Protein AF-A0A3P7LDC9-F1 (afdb_monomer_lite)

Sequence (202 aa):
MLGSRLHGQSLAVRRGDTSSQVAAHTYETGHEFNFAAARIIAHAVNKTNRKLIEAWSTDGNSIFHPSSLDTTDLYTSTRYGLGLPEGPLELKSGDGLPLETNADFLGAVSFTKGCYVGQELTTRTHFTGVIRRRLLPIVVASPVDAGQQPALDSHDKQFGIALFRLAETADAIKSGDILWSRLTTAEPLADDVAEVEHLEEG

Secondary structure (DSSP, 8-state):
--HHHHHHHSS---TT-TTSHHHHHHHHH-PPP-TTT-------SSHHHHHHHHHHH--TT-S---TT--HHHHHHHHHHHTT---HHHHS-TTSS-GGGGTTTTTT---SSS---TTHHHHHHHHHHT---EEEEEEE-SSPPPGGG--EE-TTTSSEEEEEEEHHHHHHHHHHT--S-----------------------

InterPro domains:
  IPR017703 YgfZ/CAF17, C-terminal [TIGR03317] (79-160)
  IPR027266 Aminomethyltransferase superfamily [G3DSA:3.30.1360.120] (2-168)
  IPR045179 YgfZ/GcvT [PTHR22602] (58-148)

Structure (mmCIF, N/CA/C/O backbone):
data_AF-A0A3P7LDC9-F1
#
_entry.id   AF-A0A3P7LDC9-F1
#
loop_
_atom_site.group_PDB
_atom_site.id
_atom_site.type_symbol
_atom_site.label_atom_id
_atom_site.label_alt_id
_atom_site.label_comp_id
_atom_site.label_asym_id
_atom_site.label_entity_id
_atom_site.label_seq_id
_atom_site.pdbx_PDB_ins_code
_atom_site.Cartn_x
_atom_site.Cartn_y
_atom_site.Cartn_z
_atom_site.occupancy
_atom_site.B_iso_or_equiv
_atom_site.auth_seq_id
_atom_site.auth_comp_id
_atom_site.auth_asym_id
_atom_site.auth_atom_id
_atom_site.pdbx_PDB_model_num
ATOM 1 N N . MET A 1 1 ? -0.294 -34.565 -30.012 1.00 51.06 1 MET A N 1
ATOM 2 C CA . MET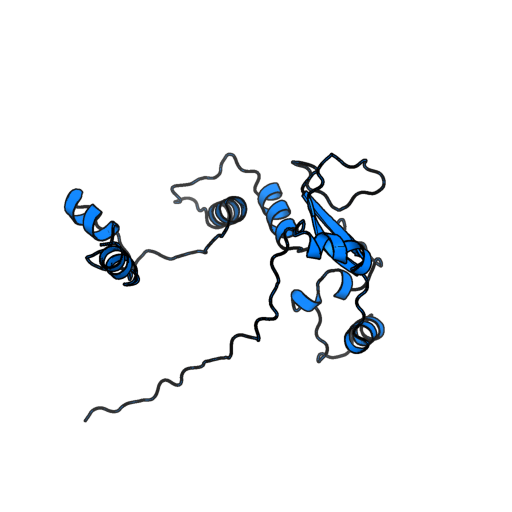 A 1 1 ? 0.746 -33.646 -30.540 1.00 51.06 1 MET A CA 1
ATOM 3 C C . MET A 1 1 ? 0.770 -32.268 -29.847 1.00 51.06 1 MET A C 1
ATOM 5 O O . MET A 1 1 ? 1.259 -31.312 -30.431 1.00 51.06 1 MET A O 1
ATOM 9 N N . LEU A 1 2 ? 0.313 -32.148 -28.589 1.00 38.97 2 LEU A N 1
ATOM 10 C CA . LEU A 1 2 ? 0.464 -30.918 -27.784 1.00 38.97 2 LEU A CA 1
ATOM 11 C C . LEU A 1 2 ? 1.607 -31.025 -26.752 1.00 38.97 2 LEU A C 1
ATOM 13 O O . LEU A 1 2 ? 2.234 -30.026 -26.417 1.00 38.97 2 LEU A O 1
ATOM 17 N N . GLY A 1 3 ? 1.919 -32.247 -26.297 1.00 39.84 3 GLY A N 1
ATOM 18 C CA . GLY A 1 3 ? 2.936 -32.502 -25.269 1.00 39.84 3 GLY A CA 1
ATOM 19 C C . GLY A 1 3 ? 4.377 -32.210 -25.699 1.00 39.84 3 GLY A C 1
ATOM 20 O O . GLY A 1 3 ? 5.160 -31.739 -24.887 1.00 39.84 3 GLY A O 1
ATOM 21 N N . SER A 1 4 ? 4.722 -32.391 -26.980 1.00 51.75 4 SER A N 1
ATOM 22 C CA . SER A 1 4 ? 6.066 -32.077 -27.494 1.00 51.75 4 SER A CA 1
ATOM 23 C C . SER A 1 4 ? 6.331 -30.573 -27.613 1.00 51.75 4 SER A C 1
ATOM 25 O O . SER A 1 4 ? 7.468 -30.137 -27.470 1.00 51.75 4 SER A O 1
ATOM 27 N N . ARG A 1 5 ? 5.285 -29.763 -27.825 1.00 49.62 5 ARG A N 1
ATOM 28 C CA . ARG A 1 5 ? 5.398 -28.297 -27.904 1.00 49.62 5 ARG A CA 1
ATOM 29 C C . ARG A 1 5 ? 5.572 -27.653 -26.530 1.00 49.62 5 ARG A C 1
ATOM 31 O O . ARG A 1 5 ? 6.362 -26.727 -26.397 1.00 49.62 5 ARG A O 1
ATOM 38 N N . LEU A 1 6 ? 4.897 -28.186 -25.510 1.00 49.53 6 LEU A N 1
ATOM 39 C CA . LEU A 1 6 ? 5.078 -27.752 -24.121 1.00 49.53 6 LEU A CA 1
ATOM 40 C C . LEU A 1 6 ? 6.432 -28.197 -23.552 1.00 49.53 6 LEU A C 1
ATOM 42 O O . LEU A 1 6 ? 7.070 -27.429 -22.842 1.00 49.53 6 LEU A O 1
ATOM 46 N N . HIS A 1 7 ? 6.923 -29.384 -23.927 1.00 46.47 7 HIS A N 1
ATOM 47 C CA . HIS A 1 7 ? 8.253 -29.844 -23.513 1.00 46.47 7 HIS A CA 1
ATOM 48 C C . HIS A 1 7 ? 9.387 -28.976 -24.094 1.00 46.47 7 HIS A C 1
ATOM 50 O O . HIS A 1 7 ? 10.399 -28.778 -23.433 1.00 46.47 7 HIS A O 1
ATOM 56 N N . GLY A 1 8 ? 9.189 -28.388 -25.282 1.00 46.19 8 GLY A N 1
ATOM 57 C CA . GLY A 1 8 ? 10.128 -27.431 -25.880 1.00 46.19 8 GLY A CA 1
ATOM 58 C C . GLY A 1 8 ? 10.126 -26.040 -25.229 1.00 46.19 8 GLY A C 1
ATOM 59 O O . GLY A 1 8 ? 11.162 -25.391 -25.203 1.00 46.19 8 GLY A O 1
ATOM 60 N N . GLN A 1 9 ? 8.997 -25.588 -24.666 1.00 47.75 9 GLN A N 1
ATOM 61 C CA . GLN A 1 9 ? 8.921 -24.315 -23.925 1.00 47.75 9 GLN A CA 1
ATOM 62 C C . GLN A 1 9 ? 9.319 -24.438 -22.445 1.00 47.75 9 GLN A C 1
ATOM 64 O O . GLN A 1 9 ? 9.547 -23.425 -21.789 1.00 47.75 9 GLN A O 1
ATOM 69 N N . SER A 1 10 ? 9.388 -25.662 -21.910 1.00 42.53 10 SER A N 1
ATOM 70 C CA . SER A 1 10 ? 9.668 -25.921 -20.492 1.00 42.53 10 SER A CA 1
ATOM 71 C C . SER A 1 10 ? 11.160 -25.973 -20.144 1.00 42.53 10 SER A C 1
ATOM 73 O O . SER A 1 10 ? 11.498 -25.988 -18.959 1.00 42.53 10 SER A O 1
ATOM 75 N N . LEU A 1 11 ? 12.060 -25.992 -21.132 1.00 49.88 11 LEU A N 1
ATOM 76 C CA . LEU A 1 11 ? 13.470 -25.701 -20.889 1.00 49.88 11 LEU A CA 1
ATOM 77 C C . LEU A 1 11 ? 13.571 -24.189 -20.706 1.00 49.88 11 LEU A C 1
ATOM 79 O O . LEU A 1 11 ? 13.480 -23.439 -21.672 1.00 49.88 11 LEU A O 1
ATOM 83 N N . ALA A 1 12 ? 13.668 -23.740 -19.455 1.00 47.31 12 ALA A N 1
ATOM 84 C CA . ALA A 1 12 ? 13.833 -22.330 -19.134 1.00 47.31 12 ALA A CA 1
ATOM 85 C C . ALA A 1 12 ? 14.952 -21.739 -20.005 1.00 47.31 12 ALA A C 1
ATOM 87 O O . ALA A 1 12 ? 16.109 -22.132 -19.862 1.00 47.31 12 ALA A O 1
ATOM 88 N N . VAL A 1 13 ? 14.595 -20.828 -20.915 1.00 58.09 13 VAL A N 1
ATOM 89 C CA . VAL A 1 13 ? 15.542 -20.134 -21.792 1.00 58.09 13 VAL A CA 1
ATOM 90 C C . VAL A 1 13 ? 16.498 -19.354 -20.896 1.00 58.09 13 VAL A C 1
ATOM 92 O O . VAL A 1 13 ? 16.155 -18.302 -20.350 1.00 58.09 13 VAL A O 1
ATOM 95 N N . ARG A 1 14 ? 17.688 -19.913 -20.672 1.00 63.66 14 ARG A N 1
ATOM 96 C CA . ARG A 1 14 ? 18.746 -19.267 -19.893 1.00 63.66 14 ARG A CA 1
ATOM 97 C C . ARG A 1 14 ? 19.339 -18.127 -20.723 1.00 63.66 14 ARG A C 1
ATOM 99 O O . ARG A 1 14 ? 19.262 -18.124 -21.952 1.00 63.66 14 ARG A O 1
ATOM 106 N N . ARG A 1 15 ? 19.941 -17.137 -20.057 1.00 66.12 15 ARG A N 1
ATOM 107 C CA . ARG A 1 15 ? 20.697 -16.088 -20.762 1.00 66.12 15 ARG A CA 1
ATOM 108 C C . ARG A 1 15 ? 21.769 -16.743 -21.636 1.00 66.12 15 ARG A C 1
ATOM 110 O O . ARG A 1 15 ? 22.496 -17.601 -21.146 1.00 66.12 15 ARG A O 1
ATOM 117 N N . GLY A 1 16 ? 21.851 -16.333 -22.902 1.00 68.62 16 GLY A N 1
ATOM 118 C CA . GLY A 1 16 ? 22.804 -16.896 -23.864 1.00 68.62 16 GLY A CA 1
ATOM 119 C C . GLY A 1 16 ? 22.426 -18.266 -24.435 1.00 68.62 16 GLY A C 1
ATOM 120 O O . GLY A 1 16 ? 23.249 -18.874 -25.111 1.00 68.62 16 GLY A O 1
ATOM 121 N N . ASP A 1 17 ? 21.211 -18.766 -24.190 1.00 78.81 17 ASP A N 1
ATOM 122 C CA . ASP A 1 17 ? 20.760 -20.011 -24.809 1.00 78.81 17 ASP A CA 1
ATOM 123 C C . ASP A 1 17 ? 20.606 -19.858 -26.335 1.00 78.81 17 ASP A C 1
ATOM 125 O O . ASP A 1 17 ? 19.996 -18.905 -26.835 1.00 78.81 17 ASP A O 1
ATOM 129 N N . THR A 1 18 ? 21.138 -20.835 -27.069 1.00 71.88 18 THR A N 1
ATOM 130 C CA . THR A 1 18 ? 21.077 -20.945 -28.533 1.00 71.88 18 THR A CA 1
ATOM 131 C C . THR A 1 18 ? 19.651 -21.089 -29.066 1.00 71.88 18 THR A C 1
ATOM 133 O O . THR A 1 18 ? 19.378 -20.670 -30.187 1.00 71.88 18 THR A O 1
ATOM 136 N N . SER A 1 19 ? 18.724 -21.612 -28.254 1.00 70.25 19 SER A N 1
ATOM 137 C CA . SER A 1 19 ? 17.290 -21.673 -28.572 1.00 70.25 19 SER A CA 1
ATOM 138 C C . SER A 1 19 ? 16.508 -20.402 -28.222 1.00 70.25 19 SER A C 1
ATOM 140 O O . SER A 1 19 ? 15.286 -20.363 -28.382 1.00 70.25 19 SER A O 1
ATOM 142 N N . SER A 1 20 ? 17.173 -19.345 -27.746 1.00 77.94 20 SER A N 1
ATOM 143 C CA . SER A 1 20 ? 16.502 -18.088 -27.413 1.00 77.94 20 SER A CA 1
ATOM 144 C C . SER A 1 20 ? 16.095 -17.294 -28.660 1.00 77.94 20 SER A C 1
ATOM 146 O O . SER A 1 20 ? 16.759 -17.319 -29.696 1.00 77.94 20 SER A O 1
ATOM 148 N N . GLN A 1 21 ? 15.028 -16.498 -28.539 1.00 78.62 21 GLN A N 1
ATOM 149 C CA . GLN A 1 21 ? 14.631 -15.553 -29.594 1.00 78.62 21 GLN A CA 1
ATOM 150 C C . GLN A 1 21 ? 15.736 -14.530 -29.905 1.00 78.62 21 GLN A C 1
ATOM 152 O O . GLN A 1 21 ? 15.848 -14.064 -31.034 1.00 78.62 21 GLN A O 1
ATOM 157 N N . VAL A 1 22 ? 16.572 -14.206 -28.914 1.00 78.62 22 VAL A N 1
ATOM 158 C CA . VAL A 1 22 ? 17.720 -13.312 -29.094 1.00 78.62 22 VAL A CA 1
ATOM 159 C C . VAL A 1 22 ? 18.785 -13.967 -29.971 1.00 78.62 22 VAL A C 1
ATOM 161 O O . VAL A 1 22 ? 19.291 -13.315 -30.876 1.00 78.62 22 VAL A O 1
ATOM 164 N N . ALA A 1 23 ? 19.071 -15.258 -29.767 1.00 75.75 23 ALA A N 1
ATOM 165 C CA . ALA A 1 23 ? 20.001 -16.000 -30.615 1.00 75.75 23 ALA A CA 1
ATOM 166 C C . ALA A 1 23 ? 19.519 -16.030 -32.074 1.00 75.75 23 ALA A C 1
ATOM 168 O O . ALA A 1 23 ? 20.290 -15.703 -32.972 1.00 75.75 23 ALA A O 1
ATOM 169 N N . ALA A 1 24 ? 18.232 -16.318 -32.308 1.00 81.06 24 ALA A N 1
ATOM 170 C CA . ALA A 1 24 ? 17.636 -16.271 -33.647 1.00 81.06 24 ALA A CA 1
ATOM 171 C C . ALA A 1 24 ? 17.786 -14.886 -34.307 1.00 81.06 24 ALA A C 1
ATOM 173 O O . ALA A 1 24 ? 18.258 -14.788 -35.437 1.00 81.06 24 ALA A O 1
ATOM 174 N N . HIS A 1 25 ? 17.481 -13.810 -33.575 1.00 81.38 25 HIS A N 1
ATOM 175 C CA . HIS A 1 25 ? 17.654 -12.441 -34.064 1.00 81.38 25 HIS A CA 1
ATOM 176 C C . HIS A 1 25 ? 19.118 -12.116 -34.407 1.00 81.38 25 HIS A C 1
ATOM 178 O O . HIS A 1 25 ? 19.382 -11.460 -35.416 1.00 81.38 25 HIS A O 1
ATOM 184 N N . THR A 1 26 ? 20.081 -12.572 -33.599 1.00 82.06 26 THR A N 1
ATOM 185 C CA . THR A 1 26 ? 21.514 -12.393 -33.879 1.00 82.06 26 THR A CA 1
ATOM 186 C C . THR A 1 26 ? 21.935 -13.091 -35.171 1.00 82.06 26 THR A C 1
ATOM 188 O O . THR A 1 26 ? 22.682 -12.498 -35.947 1.00 82.06 26 THR A O 1
ATOM 191 N N . TYR A 1 27 ? 21.411 -14.287 -35.464 1.00 82.25 27 TYR A N 1
ATOM 192 C CA . TYR A 1 27 ? 21.651 -14.961 -36.747 1.00 82.25 27 TYR A CA 1
ATOM 193 C C . TYR A 1 27 ? 21.040 -14.213 -37.941 1.00 82.25 27 TYR A C 1
ATOM 195 O O . TYR A 1 27 ? 21.665 -14.146 -38.996 1.00 82.25 27 TYR A O 1
ATOM 203 N N . GLU A 1 28 ? 19.837 -13.654 -37.791 1.00 84.56 28 GLU A N 1
ATOM 204 C CA . GLU A 1 28 ? 19.115 -12.984 -38.884 1.00 84.56 28 GLU A CA 1
ATOM 205 C C . GLU A 1 28 ? 19.660 -11.588 -39.211 1.00 84.56 28 GLU A C 1
ATOM 207 O O . GLU A 1 28 ? 19.703 -11.193 -40.375 1.00 84.56 28 GLU A O 1
ATOM 212 N N . THR A 1 29 ? 20.067 -10.830 -38.193 1.00 86.00 29 THR A N 1
ATOM 213 C CA . THR A 1 29 ? 20.441 -9.411 -38.338 1.00 86.00 29 THR A CA 1
ATOM 214 C C . THR A 1 29 ? 21.940 -9.153 -38.217 1.00 86.00 29 THR A C 1
ATOM 216 O O . THR A 1 29 ? 22.397 -8.062 -38.547 1.00 86.00 29 THR A O 1
ATOM 219 N N . GLY A 1 30 ? 22.714 -10.123 -37.718 1.00 86.25 30 GLY A N 1
ATOM 220 C CA . GLY A 1 30 ? 24.121 -9.935 -37.358 1.00 86.25 30 GLY A CA 1
ATOM 221 C C . GLY A 1 30 ? 24.336 -9.058 -36.117 1.00 86.25 30 GLY A C 1
ATOM 222 O O . GLY A 1 30 ? 25.478 -8.779 -35.761 1.00 86.25 30 GLY A O 1
ATOM 223 N N . HIS A 1 31 ? 23.266 -8.609 -35.449 1.00 84.19 31 HIS A N 1
ATOM 224 C CA . HIS A 1 31 ? 23.358 -7.819 -34.225 1.00 84.19 31 HIS A CA 1
ATOM 225 C C . HIS A 1 31 ? 23.522 -8.717 -32.998 1.00 84.19 31 HIS A C 1
ATOM 227 O O . HIS A 1 31 ? 22.658 -9.544 -32.689 1.00 84.19 31 HIS A O 1
ATOM 233 N N . GLU A 1 32 ? 24.607 -8.512 -32.257 1.00 82.12 32 GLU A N 1
ATOM 234 C CA . GLU A 1 32 ? 24.883 -9.239 -31.023 1.00 82.12 32 GLU A CA 1
ATOM 235 C C . GLU A 1 32 ? 24.312 -8.498 -29.807 1.00 82.12 32 GLU A C 1
ATOM 237 O O . GLU A 1 32 ? 24.585 -7.317 -29.578 1.00 82.12 32 GLU A O 1
ATOM 242 N N . PHE A 1 33 ? 23.508 -9.198 -29.005 1.00 79.25 33 PHE A N 1
ATOM 243 C CA . PHE A 1 33 ? 23.010 -8.666 -27.741 1.00 79.25 33 PHE A CA 1
ATOM 244 C C . PHE A 1 33 ? 23.999 -8.967 -26.610 1.00 79.25 33 PHE A C 1
ATOM 246 O O . PHE A 1 33 ? 24.259 -10.126 -26.286 1.00 79.25 33 PHE A O 1
ATOM 253 N N . ASN A 1 34 ? 24.508 -7.925 -25.951 1.00 84.38 34 ASN A N 1
ATOM 254 C CA . ASN A 1 34 ? 25.455 -8.081 -24.849 1.00 84.38 34 ASN A CA 1
ATOM 255 C C . ASN A 1 34 ? 24.744 -8.471 -23.536 1.00 84.38 34 ASN A C 1
ATOM 257 O O . ASN A 1 34 ? 24.417 -7.625 -22.700 1.00 84.38 34 ASN A O 1
ATOM 261 N N . PHE A 1 35 ? 24.535 -9.773 -23.331 1.00 80.75 35 PHE A N 1
ATOM 262 C CA . PHE A 1 35 ? 23.932 -10.311 -22.104 1.00 80.75 35 PHE A CA 1
ATOM 263 C C . PHE A 1 35 ? 24.746 -10.039 -20.834 1.00 80.75 35 PHE A C 1
ATOM 265 O O . PHE A 1 35 ? 24.156 -9.981 -1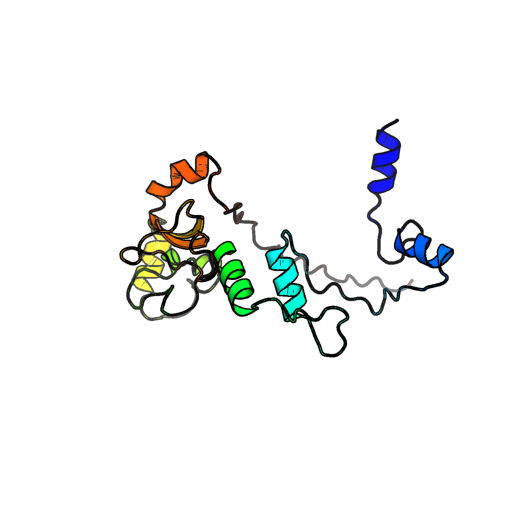9.752 1.00 80.75 35 PHE A O 1
ATOM 272 N N . ALA A 1 36 ? 26.070 -9.890 -20.952 1.00 80.81 36 ALA A N 1
ATOM 273 C CA . ALA A 1 36 ? 26.956 -9.618 -19.822 1.00 80.81 36 ALA A CA 1
ATOM 274 C C . ALA A 1 36 ? 26.798 -8.178 -19.309 1.00 80.81 36 ALA A C 1
ATOM 276 O O . ALA A 1 36 ? 26.851 -7.946 -18.105 1.00 80.81 36 ALA A O 1
ATOM 277 N N . ALA A 1 37 ? 26.533 -7.226 -20.207 1.00 81.62 37 ALA A N 1
ATOM 278 C CA . ALA A 1 37 ? 26.234 -5.838 -19.854 1.00 81.62 37 ALA A CA 1
ATOM 279 C C . ALA A 1 37 ? 24.757 -5.608 -19.476 1.00 81.62 37 ALA A C 1
ATOM 281 O O . ALA A 1 37 ? 24.417 -4.574 -18.901 1.00 81.62 37 ALA A O 1
ATOM 282 N N . ALA A 1 38 ? 23.861 -6.552 -19.785 1.00 81.38 38 ALA A N 1
ATOM 283 C CA . ALA A 1 38 ? 22.435 -6.417 -19.514 1.00 81.38 38 ALA A CA 1
ATOM 284 C C . ALA A 1 38 ? 22.083 -6.754 -18.053 1.00 81.38 38 ALA A C 1
ATOM 286 O O . ALA A 1 38 ? 22.256 -7.884 -17.583 1.00 81.38 38 ALA A O 1
ATOM 287 N N . ARG A 1 39 ? 21.477 -5.802 -17.336 1.00 82.62 39 ARG A N 1
ATOM 288 C CA . ARG A 1 39 ? 20.956 -5.997 -15.973 1.00 82.62 39 ARG A CA 1
ATOM 289 C C . ARG A 1 39 ? 19.429 -5.976 -15.975 1.00 82.62 39 ARG A C 1
ATOM 291 O O . ARG A 1 39 ? 18.823 -5.076 -16.545 1.00 82.62 39 ARG A O 1
ATOM 298 N N . ILE A 1 40 ? 18.806 -6.946 -15.301 1.00 82.25 40 ILE A N 1
ATOM 299 C CA . ILE A 1 40 ? 17.369 -6.871 -15.000 1.00 82.25 40 ILE A CA 1
ATOM 300 C C . ILE A 1 40 ? 17.225 -5.914 -13.817 1.00 82.25 40 ILE A C 1
ATOM 302 O O . ILE A 1 40 ? 17.818 -6.149 -12.767 1.00 82.25 40 ILE A O 1
ATOM 306 N N . ILE A 1 41 ? 16.494 -4.817 -14.011 1.00 79.88 41 ILE A N 1
ATOM 307 C CA . ILE A 1 41 ? 16.341 -3.766 -12.997 1.00 79.88 41 ILE A CA 1
ATOM 308 C C . ILE A 1 41 ? 15.204 -4.106 -12.029 1.00 79.88 41 ILE A C 1
ATOM 310 O O . ILE A 1 41 ? 15.377 -3.965 -10.825 1.00 79.88 41 ILE A O 1
ATOM 314 N N . ALA A 1 42 ? 14.072 -4.591 -12.546 1.00 81.00 42 ALA A N 1
ATOM 315 C CA . ALA A 1 42 ? 12.949 -5.093 -11.759 1.00 81.00 42 ALA A CA 1
ATOM 316 C C . ALA A 1 42 ? 11.973 -5.886 -12.646 1.00 81.00 42 ALA A C 1
ATOM 318 O O . ALA A 1 42 ? 12.037 -5.827 -13.876 1.00 81.00 42 ALA A O 1
ATOM 319 N N . HIS A 1 43 ? 11.052 -6.609 -12.009 1.00 82.81 43 HIS A N 1
ATOM 320 C CA . HIS A 1 43 ? 9.905 -7.242 -12.655 1.00 82.81 43 HIS A CA 1
ATOM 321 C C . HIS A 1 43 ? 8.619 -6.529 -12.223 1.00 82.81 43 HIS A C 1
ATOM 323 O O . HIS A 1 43 ? 8.449 -6.206 -11.049 1.00 82.81 43 HIS A O 1
ATOM 329 N N . ALA A 1 44 ? 7.704 -6.303 -13.164 1.00 77.75 44 ALA A N 1
ATOM 330 C CA . ALA A 1 44 ? 6.431 -5.646 -12.908 1.00 77.75 44 ALA A CA 1
ATOM 331 C C . ALA A 1 44 ? 5.278 -6.514 -13.404 1.00 77.75 44 ALA A C 1
ATOM 333 O O . ALA A 1 44 ? 5.253 -6.921 -14.562 1.00 77.75 44 ALA A O 1
ATOM 334 N N . VAL A 1 45 ? 4.298 -6.751 -12.534 1.00 75.69 45 VAL A N 1
ATOM 335 C CA . VAL A 1 45 ? 3.105 -7.552 -12.850 1.00 75.69 45 VAL A CA 1
ATOM 336 C C . VAL A 1 45 ? 2.025 -6.765 -13.598 1.00 75.69 45 VAL A C 1
ATOM 338 O O . VAL A 1 45 ? 1.130 -7.361 -14.188 1.00 75.69 45 VAL A O 1
ATOM 341 N N . ASN A 1 46 ? 2.089 -5.430 -13.589 1.00 75.56 46 ASN A N 1
ATOM 342 C CA . ASN A 1 46 ? 1.114 -4.565 -14.246 1.00 75.56 46 ASN A CA 1
ATOM 343 C C . ASN A 1 46 ? 1.796 -3.387 -14.969 1.00 75.56 46 ASN A C 1
ATOM 345 O O . ASN A 1 46 ? 2.975 -3.084 -14.761 1.00 75.56 46 ASN A O 1
ATOM 349 N N . LYS A 1 47 ? 1.032 -2.716 -15.839 1.00 77.81 47 LYS A N 1
ATOM 350 C CA . LYS A 1 47 ? 1.514 -1.594 -16.660 1.00 77.81 47 LYS A CA 1
ATOM 351 C C . LYS A 1 47 ? 1.937 -0.384 -15.819 1.00 77.81 47 LYS A C 1
ATOM 353 O O . LYS A 1 47 ? 2.874 0.303 -16.210 1.00 77.81 47 LYS A O 1
ATOM 358 N N . THR A 1 48 ? 1.270 -0.126 -14.698 1.00 75.94 48 THR A N 1
ATOM 359 C CA . THR A 1 48 ? 1.539 1.027 -13.825 1.00 75.94 48 THR A CA 1
ATOM 360 C C . THR A 1 48 ? 2.885 0.889 -13.120 1.00 75.94 48 THR A C 1
ATOM 362 O O . THR A 1 48 ? 3.747 1.745 -13.287 1.00 75.94 48 THR A O 1
ATOM 365 N N . ASN A 1 49 ? 3.133 -0.247 -12.467 1.00 76.94 49 ASN A N 1
ATOM 366 C CA . ASN A 1 49 ? 4.408 -0.571 -11.830 1.00 76.94 49 ASN A CA 1
ATOM 367 C C . ASN A 1 49 ? 5.540 -0.597 -12.861 1.00 76.94 49 ASN A C 1
ATOM 369 O O . ASN A 1 49 ? 6.628 -0.099 -12.589 1.00 76.94 49 ASN A O 1
ATOM 373 N N . ARG A 1 50 ? 5.281 -1.139 -14.062 1.00 82.44 50 ARG A N 1
ATOM 374 C CA . ARG A 1 50 ? 6.255 -1.129 -15.160 1.00 82.44 50 ARG A CA 1
ATOM 375 C C . ARG A 1 50 ? 6.648 0.300 -15.525 1.00 82.44 50 ARG A C 1
ATOM 377 O O . ARG A 1 50 ? 7.834 0.595 -15.573 1.00 82.44 50 ARG A O 1
ATOM 384 N N . LYS A 1 51 ? 5.663 1.175 -15.744 1.00 81.31 51 LYS A N 1
ATOM 385 C CA . LYS A 1 51 ? 5.895 2.591 -16.057 1.00 81.31 51 LYS A CA 1
ATOM 386 C C . LYS A 1 51 ? 6.633 3.319 -14.937 1.00 81.31 51 LYS A C 1
ATOM 388 O O . LYS A 1 51 ? 7.498 4.131 -15.234 1.00 81.31 51 LYS A O 1
ATOM 393 N N . LEU A 1 52 ? 6.317 3.026 -13.673 1.00 81.88 52 LEU A N 1
ATOM 394 C CA . LEU A 1 52 ? 7.023 3.606 -12.531 1.00 81.88 52 LEU A CA 1
ATOM 395 C C . LEU A 1 52 ? 8.491 3.164 -12.500 1.00 81.88 52 LEU A C 1
ATOM 397 O O . LEU A 1 52 ? 9.370 4.002 -12.343 1.00 81.88 52 LEU A O 1
ATOM 401 N N . ILE A 1 53 ? 8.766 1.870 -12.688 1.00 83.25 53 ILE A N 1
ATOM 402 C CA . ILE A 1 53 ? 10.134 1.331 -12.759 1.00 83.25 53 ILE A CA 1
ATOM 403 C C . ILE A 1 53 ? 10.901 1.948 -13.931 1.00 83.25 53 ILE A C 1
ATOM 405 O O . ILE A 1 53 ? 12.050 2.350 -13.764 1.00 83.25 53 ILE A O 1
ATOM 409 N N . GLU A 1 54 ? 10.274 2.033 -15.107 1.00 81.50 54 GLU A N 1
ATOM 410 C CA . GLU A 1 54 ? 10.859 2.672 -16.287 1.00 81.50 54 GLU A CA 1
ATOM 411 C C . GLU A 1 54 ? 11.198 4.135 -15.986 1.00 81.50 54 GLU A C 1
ATOM 413 O O . GLU A 1 54 ? 12.336 4.545 -16.196 1.00 81.50 54 GLU A O 1
ATOM 418 N N . ALA A 1 55 ? 10.263 4.896 -15.413 1.00 82.38 55 ALA A N 1
ATOM 419 C CA . ALA A 1 55 ? 10.483 6.291 -15.044 1.00 82.38 55 ALA A CA 1
ATOM 420 C C . ALA A 1 55 ? 11.574 6.467 -13.984 1.00 82.38 55 ALA A C 1
ATOM 422 O O . ALA A 1 55 ? 12.416 7.349 -14.123 1.00 82.38 55 ALA A O 1
ATOM 423 N N . TRP A 1 56 ? 11.607 5.610 -12.964 1.00 81.75 56 TRP A N 1
ATOM 424 C CA . TRP A 1 56 ? 12.600 5.693 -11.895 1.00 81.75 56 TRP A CA 1
ATOM 425 C C . TRP A 1 56 ? 14.006 5.291 -12.351 1.00 81.75 56 TRP A C 1
ATOM 427 O O . TRP A 1 56 ? 14.993 5.822 -11.849 1.00 81.75 56 TRP A O 1
ATOM 437 N N . SER A 1 57 ? 14.107 4.375 -13.317 1.00 81.44 57 SER A N 1
ATOM 438 C CA . SER A 1 57 ? 15.385 3.924 -13.872 1.00 81.44 57 SER A CA 1
ATOM 439 C C . SER A 1 57 ? 15.851 4.728 -15.091 1.00 81.44 57 SER A C 1
ATOM 441 O O . SER A 1 57 ? 16.928 4.433 -15.611 1.00 81.44 57 SER A O 1
ATOM 443 N N . THR A 1 58 ? 15.055 5.684 -15.576 1.00 82.00 58 THR A N 1
ATOM 444 C CA . THR A 1 58 ? 15.420 6.502 -16.737 1.00 82.00 58 THR A CA 1
ATOM 445 C C . THR A 1 58 ? 16.571 7.437 -16.376 1.00 82.00 58 THR A C 1
ATOM 447 O O . THR A 1 58 ? 16.500 8.194 -15.410 1.00 82.00 58 THR A O 1
ATOM 450 N N . ASP A 1 59 ? 17.610 7.428 -17.201 1.00 80.31 59 ASP A N 1
ATOM 451 C CA . ASP A 1 59 ? 18.744 8.348 -17.158 1.00 80.31 59 ASP A CA 1
ATOM 452 C C . ASP A 1 59 ? 18.896 9.113 -18.488 1.00 80.31 59 ASP A C 1
ATOM 454 O O . ASP A 1 59 ? 18.092 8.976 -19.414 1.00 80.31 59 ASP A O 1
ATOM 458 N N . GLY A 1 60 ? 19.938 9.941 -18.597 1.00 74.69 60 GLY A N 1
ATOM 459 C CA . GLY A 1 60 ? 20.204 10.739 -19.799 1.00 74.69 60 GLY A CA 1
ATOM 460 C C . GLY A 1 60 ? 20.559 9.929 -21.053 1.00 74.69 60 GLY A C 1
ATOM 461 O O . GLY A 1 60 ? 20.609 10.508 -22.133 1.00 74.69 60 GLY A O 1
ATOM 462 N N . ASN A 1 61 ? 20.796 8.619 -20.931 1.00 77.25 61 ASN A N 1
ATOM 463 C CA . ASN A 1 61 ? 21.174 7.733 -22.035 1.00 77.25 61 ASN A CA 1
ATOM 464 C C . ASN A 1 61 ? 20.094 6.675 -22.333 1.00 77.25 61 ASN A C 1
ATOM 466 O O . ASN A 1 61 ? 20.298 5.761 -23.135 1.00 77.25 61 ASN A O 1
ATOM 470 N N . SER A 1 62 ? 18.950 6.779 -21.660 1.00 78.25 62 SER A N 1
ATOM 471 C CA . SER A 1 62 ? 17.839 5.850 -21.780 1.00 78.25 62 SER A CA 1
ATOM 472 C C . SER A 1 62 ? 17.067 6.078 -23.075 1.00 78.25 62 SER A C 1
ATOM 474 O O . SER A 1 62 ? 16.703 7.195 -23.414 1.00 78.25 62 SER A O 1
ATOM 476 N N . ILE A 1 63 ? 16.759 4.993 -23.788 1.00 74.25 63 ILE A N 1
ATOM 477 C CA . ILE A 1 63 ? 15.983 5.038 -25.044 1.00 74.25 63 ILE A CA 1
ATOM 478 C C . ILE A 1 63 ? 14.556 5.552 -24.791 1.00 74.25 63 ILE A C 1
ATOM 480 O O . ILE A 1 63 ? 13.949 6.197 -25.645 1.00 74.25 63 ILE A O 1
ATOM 484 N N . PHE A 1 64 ? 14.018 5.259 -23.607 1.00 65.50 64 PHE A N 1
ATOM 485 C CA . PHE A 1 64 ? 12.718 5.737 -23.169 1.00 65.50 64 PHE A CA 1
ATOM 486 C C . PHE A 1 64 ? 12.897 6.941 -22.255 1.00 65.50 64 PHE A C 1
ATOM 488 O O . PHE A 1 64 ? 13.472 6.823 -21.179 1.00 65.50 64 PHE A O 1
ATOM 495 N N . HIS A 1 65 ? 12.343 8.079 -22.665 1.00 67.00 65 HIS A N 1
ATOM 496 C CA . HIS A 1 65 ? 12.155 9.235 -21.801 1.00 67.00 65 HIS A CA 1
ATOM 497 C C . HIS A 1 65 ? 10.654 9.415 -21.573 1.00 67.00 65 HIS A C 1
ATOM 499 O O . HIS A 1 65 ? 9.933 9.732 -22.524 1.00 67.00 65 HIS A O 1
ATOM 505 N N . PRO A 1 66 ? 10.144 9.210 -20.349 1.00 62.56 66 PRO A N 1
ATOM 506 C CA . PRO A 1 66 ? 8.735 9.400 -20.048 1.00 62.56 66 PRO A CA 1
ATOM 507 C C . PRO A 1 66 ? 8.423 10.897 -19.921 1.00 62.56 66 PRO A C 1
ATOM 509 O O . PRO A 1 66 ? 8.080 11.392 -18.859 1.00 62.56 66 PRO A O 1
ATOM 512 N N . SER A 1 67 ? 8.528 11.642 -21.021 1.00 61.12 67 SER A N 1
ATOM 513 C CA . SER A 1 67 ? 8.242 13.083 -21.083 1.00 61.12 67 SER A CA 1
ATOM 514 C C . SER A 1 67 ? 6.751 13.429 -20.956 1.00 61.12 67 SER A C 1
ATOM 516 O O . SER A 1 67 ? 6.396 14.602 -20.927 1.00 61.12 67 SER A O 1
ATOM 518 N N . SER A 1 68 ? 5.874 12.420 -20.891 1.00 62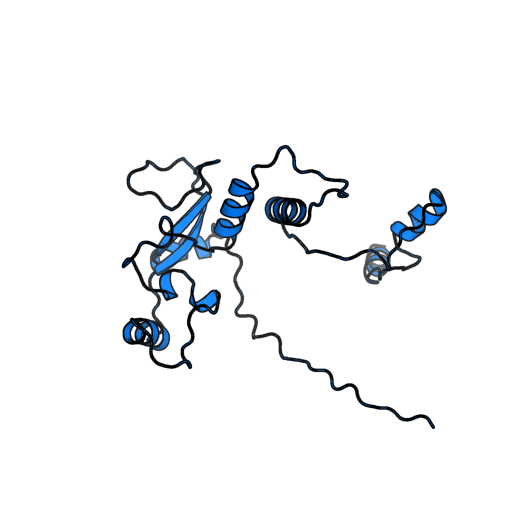.03 68 SER A N 1
ATOM 519 C CA . SER A 1 68 ? 4.409 12.561 -20.864 1.00 62.03 68 SER A CA 1
ATOM 520 C C . SER A 1 68 ? 3.730 11.888 -19.667 1.00 62.03 68 SER A C 1
ATOM 522 O O . SER A 1 68 ? 2.503 11.835 -19.620 1.00 62.03 68 SER A O 1
ATOM 524 N N . LEU A 1 69 ? 4.493 11.341 -18.716 1.00 62.66 69 LEU A N 1
ATOM 525 C CA . LEU A 1 69 ? 3.935 10.706 -17.522 1.00 62.66 69 LEU A CA 1
ATOM 526 C C . LEU A 1 69 ? 4.120 11.632 -16.323 1.00 62.66 69 LEU A C 1
ATOM 528 O O . LEU A 1 69 ? 5.242 12.048 -16.042 1.00 62.66 69 LEU A O 1
ATOM 532 N N . ASP A 1 70 ? 3.037 11.914 -15.599 1.00 70.75 70 ASP A N 1
ATOM 533 C CA . ASP A 1 70 ? 3.160 12.501 -14.269 1.00 70.75 70 ASP A CA 1
ATOM 534 C C . ASP A 1 70 ? 3.687 11.424 -13.309 1.00 70.75 70 ASP A C 1
ATOM 536 O O . ASP A 1 70 ? 2.978 10.505 -12.886 1.00 70.75 70 ASP A O 1
ATOM 540 N N . THR A 1 71 ? 4.983 11.501 -13.011 1.00 70.31 71 THR A N 1
ATOM 541 C CA . THR A 1 71 ? 5.659 10.592 -12.081 1.00 70.31 71 THR A CA 1
ATOM 542 C C . THR A 1 71 ? 5.037 10.649 -10.682 1.00 70.31 71 THR A C 1
ATOM 544 O O . THR A 1 71 ? 5.032 9.635 -9.984 1.00 70.31 71 THR A O 1
ATOM 547 N N . THR A 1 72 ? 4.472 11.792 -10.280 1.00 71.06 72 THR A N 1
ATOM 548 C CA . THR A 1 72 ? 3.831 11.985 -8.968 1.00 71.06 72 THR A CA 1
ATOM 549 C C . THR A 1 72 ? 2.559 11.151 -8.854 1.00 71.06 72 THR A C 1
ATOM 551 O O . THR A 1 72 ? 2.342 10.471 -7.845 1.00 71.06 72 THR A O 1
ATOM 554 N N . ASP A 1 73 ? 1.756 11.124 -9.916 1.00 75.75 73 ASP A N 1
ATOM 555 C CA . ASP A 1 73 ? 0.531 10.326 -9.971 1.00 75.75 73 ASP A CA 1
ATOM 556 C C . ASP A 1 73 ? 0.833 8.828 -10.074 1.00 75.75 73 ASP A C 1
ATOM 558 O O . ASP A 1 73 ? 0.187 8.007 -9.416 1.00 75.75 73 ASP A O 1
ATOM 562 N N . LEU A 1 74 ? 1.864 8.444 -10.837 1.00 78.06 74 LEU A N 1
ATOM 563 C CA . LEU A 1 74 ? 2.317 7.049 -10.906 1.00 78.06 74 LEU A CA 1
ATOM 564 C C . LEU A 1 74 ? 2.833 6.544 -9.559 1.00 78.06 74 LEU A C 1
ATOM 566 O O . LEU A 1 74 ? 2.537 5.412 -9.172 1.00 78.06 74 LEU A O 1
ATOM 570 N N . TYR A 1 75 ? 3.592 7.367 -8.841 1.00 81.38 75 TYR A N 1
ATOM 571 C CA . TYR A 1 75 ? 4.081 7.035 -7.508 1.00 81.38 75 TYR A CA 1
ATOM 572 C C . TYR A 1 75 ? 2.921 6.828 -6.530 1.00 81.38 75 TYR A C 1
ATOM 574 O O . TYR A 1 75 ? 2.826 5.782 -5.886 1.00 81.38 75 TYR A O 1
ATOM 582 N N . THR A 1 76 ? 2.006 7.797 -6.475 1.00 81.62 76 THR A N 1
ATOM 583 C CA . THR A 1 76 ? 0.864 7.790 -5.552 1.00 81.62 76 THR A CA 1
ATOM 584 C C . THR A 1 76 ? -0.068 6.612 -5.826 1.00 81.62 76 THR A C 1
ATOM 586 O O . THR A 1 76 ? -0.350 5.828 -4.920 1.00 81.62 76 THR A O 1
ATOM 589 N N . SER A 1 77 ? -0.463 6.401 -7.084 1.00 77.94 77 SER A N 1
ATOM 590 C CA . SER A 1 77 ? -1.299 5.257 -7.475 1.00 77.94 77 SER A CA 1
ATOM 591 C C . SER A 1 77 ? -0.619 3.913 -7.193 1.00 77.94 77 SER A C 1
ATOM 593 O O . SER A 1 77 ? -1.263 2.978 -6.722 1.00 77.94 77 SER A O 1
ATOM 595 N N . THR A 1 78 ? 0.696 3.797 -7.396 1.00 81.31 78 THR A N 1
ATOM 596 C CA . THR A 1 78 ? 1.415 2.555 -7.073 1.00 81.31 78 THR A CA 1
ATOM 597 C C . THR A 1 78 ? 1.419 2.285 -5.569 1.00 81.31 78 THR A C 1
ATOM 599 O O . THR A 1 78 ? 1.119 1.165 -5.153 1.00 81.31 78 THR A O 1
ATOM 602 N N . ARG A 1 79 ? 1.696 3.294 -4.733 1.00 86.38 79 ARG A N 1
ATOM 603 C CA . ARG A 1 79 ? 1.629 3.153 -3.269 1.00 86.38 79 ARG A CA 1
ATOM 604 C C . ARG A 1 79 ? 0.235 2.777 -2.790 1.00 86.38 79 ARG A C 1
ATOM 606 O O . ARG A 1 79 ? 0.110 1.892 -1.945 1.00 86.38 79 ARG A O 1
ATOM 613 N N . TYR A 1 80 ? -0.800 3.400 -3.351 1.00 85.00 80 TYR A N 1
ATOM 614 C CA . TYR A 1 80 ? -2.185 3.083 -3.015 1.00 85.00 80 TYR A CA 1
ATOM 615 C C . TYR A 1 80 ? -2.512 1.637 -3.334 1.00 85.00 80 TYR A C 1
ATOM 617 O O . TYR A 1 80 ? -3.030 0.947 -2.465 1.00 85.00 80 TYR A O 1
ATOM 625 N N . GLY A 1 81 ? -2.093 1.130 -4.495 1.00 78.44 81 GLY A N 1
ATOM 626 C CA . GLY A 1 81 ? -2.281 -0.278 -4.839 1.00 78.44 81 GLY A CA 1
ATOM 627 C C . GLY A 1 81 ? -1.515 -1.250 -3.959 1.00 78.44 81 GLY A C 1
ATOM 628 O O . GLY A 1 81 ? -1.952 -2.385 -3.818 1.00 78.44 81 GLY A O 1
ATOM 629 N N . LEU A 1 82 ? -0.431 -0.807 -3.325 1.00 80.75 82 LEU A N 1
ATOM 630 C CA . LEU A 1 82 ? 0.318 -1.583 -2.339 1.00 80.75 82 LEU A CA 1
ATOM 631 C C . LEU A 1 82 ? -0.209 -1.416 -0.901 1.00 80.75 82 LEU A C 1
ATOM 633 O O . LEU A 1 82 ? 0.329 -2.037 0.014 1.00 80.75 82 LEU A O 1
ATOM 637 N N . GLY A 1 83 ? -1.233 -0.583 -0.678 1.00 84.12 83 GLY A N 1
ATOM 638 C CA . GLY A 1 83 ? -1.742 -0.270 0.659 1.00 84.12 83 GLY A CA 1
ATOM 639 C C . GLY A 1 83 ? -0.720 0.463 1.535 1.00 84.12 83 GLY A C 1
ATOM 640 O O . GLY A 1 83 ? -0.715 0.261 2.752 1.00 84.12 83 GLY A O 1
ATOM 641 N N . LEU A 1 84 ? 0.156 1.266 0.915 1.00 88.31 84 LEU A N 1
ATOM 642 C CA . LEU A 1 84 ? 1.252 1.999 1.554 1.00 88.31 84 LEU A CA 1
ATOM 643 C C . LEU A 1 84 ? 0.868 3.463 1.807 1.00 88.31 84 LEU A C 1
ATOM 645 O O . LEU A 1 84 ? 0.990 4.285 0.891 1.00 88.31 84 LEU A O 1
ATOM 649 N N . PRO A 1 85 ? 0.438 3.813 3.031 1.00 88.06 85 PRO A N 1
ATOM 650 C CA . PRO A 1 85 ? 0.154 5.195 3.372 1.00 88.06 85 PRO A CA 1
ATOM 651 C C . PRO A 1 85 ? 1.441 6.010 3.577 1.00 88.06 85 PRO A C 1
ATOM 653 O O . PRO A 1 85 ? 2.421 5.525 4.143 1.00 88.06 85 PRO A O 1
ATOM 656 N N . GLU A 1 86 ? 1.417 7.275 3.175 1.00 88.62 86 GLU A N 1
ATOM 657 C CA . GLU A 1 86 ? 2.500 8.241 3.313 1.00 88.62 86 GLU A CA 1
ATOM 658 C C . GLU A 1 86 ? 1.955 9.637 3.642 1.00 88.62 86 GLU A C 1
ATOM 660 O O . GLU A 1 86 ? 1.013 10.140 3.030 1.00 88.62 86 GLU A O 1
ATOM 665 N N . GLY A 1 87 ? 2.603 10.304 4.596 1.00 87.62 87 GLY A N 1
ATOM 666 C CA . GLY A 1 87 ? 2.347 11.710 4.885 1.00 87.62 87 GLY A CA 1
ATOM 667 C C . GLY A 1 87 ? 1.050 11.990 5.662 1.00 87.62 87 GLY A C 1
ATOM 668 O O . GLY A 1 87 ? 0.265 11.092 5.960 1.00 87.62 87 GLY A O 1
ATOM 669 N N . PRO A 1 88 ? 0.818 13.261 6.031 1.00 83.94 88 PRO A N 1
ATOM 670 C CA . PRO A 1 88 ? -0.226 13.658 6.982 1.00 83.94 88 PRO A CA 1
ATOM 671 C C . PRO A 1 88 ? -1.659 13.585 6.433 1.00 83.94 88 PRO A C 1
ATOM 673 O O . PRO A 1 88 ? -2.610 13.606 7.211 1.00 83.94 88 PRO A O 1
ATOM 676 N N . LEU A 1 89 ? -1.826 13.521 5.108 1.00 82.56 89 LEU A N 1
ATOM 677 C CA . LEU A 1 89 ? -3.140 13.338 4.480 1.00 82.56 89 LEU A CA 1
ATOM 678 C C . LEU A 1 89 ? -3.683 11.924 4.726 1.00 82.56 89 LEU A C 1
ATOM 680 O O . LEU A 1 89 ? -4.885 11.743 4.914 1.00 82.56 89 LEU A O 1
ATOM 684 N N . GLU A 1 90 ? -2.780 10.946 4.757 1.00 84.69 90 GLU A N 1
ATOM 685 C CA . GLU A 1 90 ? -3.073 9.514 4.839 1.00 84.69 90 GLU A CA 1
ATOM 686 C C . GLU A 1 90 ? -2.885 9.002 6.279 1.00 84.69 90 GLU A C 1
ATOM 688 O O . GLU A 1 90 ? -3.667 8.189 6.771 1.00 84.69 90 GLU A O 1
ATOM 693 N N . LEU A 1 91 ? -1.878 9.535 6.981 1.00 86.12 91 LEU A N 1
ATOM 694 C CA . LEU A 1 91 ? -1.516 9.235 8.366 1.00 86.12 91 LEU A CA 1
ATOM 695 C C . LEU A 1 91 ? -1.828 10.437 9.264 1.00 86.12 91 LEU A C 1
ATOM 697 O O . LEU A 1 91 ? -0.950 11.230 9.614 1.00 86.12 91 LEU A O 1
ATOM 701 N N . LYS A 1 92 ? -3.098 10.590 9.640 1.00 82.44 92 LYS A N 1
ATOM 702 C CA . LYS A 1 92 ? -3.526 11.691 10.509 1.00 82.44 92 LYS A CA 1
ATOM 703 C C . LYS A 1 92 ? -2.943 11.528 11.916 1.00 82.44 92 LYS A C 1
ATOM 705 O O . LYS A 1 92 ? -3.091 10.492 12.560 1.00 82.44 92 LYS A O 1
ATOM 710 N N . SER A 1 93 ? -2.300 12.579 12.419 1.00 81.50 93 SER A N 1
ATOM 711 C CA . SER A 1 93 ? -1.718 12.584 13.763 1.00 81.50 93 SER A CA 1
ATOM 712 C C . SER A 1 93 ? -2.772 12.318 14.836 1.00 81.50 93 SER A C 1
ATOM 714 O O . SER A 1 93 ? -3.771 13.028 14.926 1.00 81.50 93 SER A O 1
ATOM 716 N N . GLY A 1 94 ? -2.517 11.317 15.680 1.00 80.81 94 GLY A N 1
ATOM 717 C CA . GLY A 1 94 ? -3.428 10.918 16.755 1.00 80.81 94 GLY A CA 1
ATOM 718 C C . GLY A 1 94 ? -4.640 10.101 16.296 1.00 80.81 94 GLY A C 1
ATOM 719 O O . GLY A 1 94 ? -5.455 9.734 17.140 1.00 80.81 94 GLY A O 1
ATOM 720 N N . ASP A 1 95 ? -4.755 9.791 15.002 1.00 79.19 95 ASP A N 1
ATOM 721 C CA . ASP A 1 95 ? -5.836 8.973 14.457 1.00 79.19 95 ASP A CA 1
ATOM 722 C C . ASP A 1 95 ? -5.338 7.549 14.172 1.00 79.19 95 ASP A C 1
ATOM 724 O O . ASP A 1 95 ? -4.667 7.274 13.179 1.00 79.19 95 ASP A O 1
ATOM 728 N N . GLY A 1 96 ? -5.670 6.633 15.081 1.00 81.69 96 GLY A N 1
ATOM 729 C CA . GLY A 1 96 ? -5.425 5.203 14.916 1.00 81.69 96 GLY A CA 1
ATOM 730 C C . GLY A 1 96 ? -4.066 4.697 15.402 1.00 81.69 96 GLY A C 1
ATOM 731 O O . GLY A 1 96 ? -3.194 5.439 15.858 1.00 81.69 96 GLY A O 1
ATOM 732 N N . LEU A 1 97 ? -3.921 3.372 15.372 1.00 89.38 97 LEU A N 1
ATOM 733 C CA . LEU A 1 97 ? -2.699 2.676 15.786 1.00 89.38 97 LEU A CA 1
ATOM 734 C C . LEU A 1 97 ? -1.795 2.380 14.589 1.00 89.38 97 LEU A C 1
ATOM 736 O O . LEU A 1 97 ? -2.310 2.145 13.499 1.00 89.38 97 LEU A O 1
ATOM 740 N N . PRO A 1 98 ? -0.472 2.229 14.792 1.00 91.31 98 PRO A N 1
ATOM 741 C CA . PRO A 1 98 ? 0.431 1.771 13.731 1.00 91.31 98 PRO A CA 1
ATOM 742 C C . PRO A 1 98 ? -0.039 0.470 13.052 1.00 91.31 98 PRO A C 1
ATOM 744 O O . PRO A 1 98 ? 0.100 0.290 11.848 1.00 91.31 98 PRO A O 1
ATOM 747 N N . LEU A 1 99 ? -0.660 -0.436 13.814 1.00 91.12 99 LEU A N 1
ATOM 748 C CA . LEU A 1 99 ? -1.204 -1.694 13.286 1.00 91.12 99 LEU A CA 1
ATOM 749 C C . LEU A 1 99 ? -2.429 -1.494 12.378 1.00 91.12 99 LEU A C 1
ATOM 751 O O . LEU A 1 99 ? -2.713 -2.336 11.532 1.00 91.12 99 LEU A O 1
ATOM 755 N N . GLU A 1 100 ? -3.161 -0.389 12.541 1.00 90.12 100 GLU A N 1
ATOM 756 C CA . GLU A 1 100 ? -4.288 -0.033 11.673 1.00 90.12 100 GLU A CA 1
ATOM 757 C C . GLU A 1 100 ? -3.806 0.547 10.329 1.00 90.12 100 GLU A C 1
ATOM 759 O O . GLU A 1 100 ? -4.544 0.509 9.349 1.00 90.12 100 GLU A O 1
ATOM 764 N N . THR A 1 101 ? -2.561 1.023 10.244 1.00 89.88 101 THR A N 1
ATOM 765 C CA . THR A 1 101 ? -1.951 1.591 9.027 1.00 89.88 101 THR A CA 1
ATOM 766 C C . THR A 1 101 ? -0.945 0.647 8.360 1.00 89.88 101 THR A C 1
ATOM 768 O O . THR A 1 101 ? -0.119 1.081 7.564 1.00 89.88 101 THR A O 1
ATOM 771 N N . ASN A 1 102 ? -1.028 -0.655 8.659 1.00 90.44 102 ASN A N 1
ATOM 772 C CA . ASN A 1 102 ? -0.170 -1.719 8.118 1.00 90.44 102 ASN A CA 1
ATOM 773 C C . ASN A 1 102 ? 1.307 -1.651 8.536 1.00 90.44 102 ASN A C 1
ATOM 775 O O . ASN A 1 102 ? 2.141 -2.329 7.941 1.00 90.44 102 ASN A O 1
ATOM 779 N N . ALA A 1 103 ? 1.656 -0.899 9.584 1.00 89.75 103 ALA A N 1
ATOM 780 C CA . ALA A 1 103 ? 3.046 -0.755 10.022 1.00 89.75 103 ALA A CA 1
ATOM 781 C C . ALA A 1 103 ? 3.703 -2.088 10.439 1.00 89.75 103 ALA A C 1
ATOM 783 O O . ALA A 1 103 ? 4.922 -2.220 10.380 1.00 89.75 103 ALA A O 1
ATOM 784 N N . ASP A 1 104 ? 2.915 -3.083 10.845 1.00 90.19 104 ASP A N 1
ATOM 785 C CA . ASP A 1 104 ? 3.386 -4.441 11.116 1.00 90.19 104 ASP A CA 1
ATOM 786 C C . ASP A 1 104 ? 3.800 -5.192 9.846 1.00 90.19 104 ASP A C 1
ATOM 788 O O . ASP A 1 104 ? 4.845 -5.837 9.835 1.00 90.19 104 ASP A O 1
ATOM 792 N N . PHE A 1 105 ? 3.045 -5.048 8.755 1.00 87.62 105 PHE A N 1
ATOM 793 C CA . PHE A 1 105 ? 3.400 -5.632 7.456 1.00 87.62 105 PHE A CA 1
ATOM 794 C C . PHE A 1 105 ? 4.617 -4.963 6.817 1.00 87.62 105 PHE A C 1
ATOM 796 O O . PHE A 1 105 ? 5.320 -5.588 6.029 1.00 87.62 105 PHE A O 1
ATOM 803 N N . LEU A 1 106 ? 4.887 -3.708 7.178 1.00 87.44 106 LEU A N 1
ATOM 804 C CA . LEU A 1 106 ? 6.028 -2.940 6.676 1.00 87.44 106 LEU A CA 1
ATOM 805 C C . LEU A 1 106 ? 7.285 -3.080 7.540 1.00 87.44 106 LEU A C 1
ATOM 807 O O . LEU A 1 106 ? 8.282 -2.415 7.271 1.00 87.44 106 LEU A O 1
ATOM 811 N N . GLY A 1 107 ? 7.243 -3.885 8.608 1.00 89.06 107 GLY A N 1
ATOM 812 C CA . GLY A 1 107 ? 8.354 -3.988 9.559 1.00 89.06 107 GLY A CA 1
ATOM 813 C C . GLY A 1 107 ? 8.646 -2.678 10.307 1.00 89.06 107 GLY A C 1
ATOM 814 O O . GLY A 1 107 ? 9.711 -2.519 10.898 1.00 89.06 107 GLY A O 1
ATOM 815 N N . ALA A 1 108 ? 7.706 -1.730 10.307 1.00 90.06 108 ALA A N 1
ATOM 816 C CA . ALA A 1 108 ? 7.849 -0.422 10.942 1.00 90.06 108 ALA A CA 1
ATOM 817 C C . ALA A 1 108 ? 7.583 -0.462 12.462 1.00 90.06 108 ALA A C 1
ATOM 819 O O . ALA A 1 108 ? 7.886 0.493 13.185 1.00 90.06 108 ALA A O 1
ATOM 820 N N . VAL A 1 109 ? 7.065 -1.581 12.979 1.00 92.00 109 VAL A N 1
ATOM 821 C CA . VAL A 1 109 ? 6.919 -1.848 14.415 1.00 92.00 109 VAL A CA 1
ATOM 822 C C . VAL A 1 109 ? 7.788 -3.037 14.802 1.00 92.00 109 VAL A C 1
ATOM 824 O O . VAL A 1 109 ? 7.679 -4.114 14.230 1.00 92.00 109 VAL A O 1
ATOM 827 N N . SER A 1 110 ? 8.617 -2.852 15.829 1.00 91.50 110 SER A N 1
ATOM 828 C CA . SER A 1 110 ? 9.325 -3.952 16.484 1.00 91.50 110 SER A CA 1
ATOM 829 C C . SER A 1 110 ? 8.739 -4.177 17.873 1.00 91.50 110 SER A C 1
ATOM 831 O O . SER A 1 110 ? 8.554 -3.228 18.642 1.00 91.50 110 SER A O 1
ATOM 833 N N . PHE A 1 111 ? 8.456 -5.444 18.173 1.00 89.88 111 PHE A N 1
ATOM 834 C CA . PHE A 1 111 ? 7.952 -5.910 19.467 1.00 89.88 111 PHE A CA 1
ATOM 835 C C . PHE A 1 111 ? 9.071 -6.359 20.416 1.00 89.88 111 PHE A C 1
ATOM 837 O O . PHE A 1 111 ? 8.805 -6.636 21.580 1.00 89.88 111 PHE A O 1
ATOM 844 N N . THR A 1 112 ? 10.312 -6.418 19.926 1.00 91.06 112 THR A N 1
ATOM 845 C CA . THR A 1 112 ? 11.499 -6.864 20.672 1.00 91.06 112 THR A CA 1
ATOM 846 C C . THR A 1 112 ? 12.460 -5.726 21.013 1.00 91.06 112 THR A C 1
ATOM 848 O O . THR A 1 112 ? 13.339 -5.903 21.854 1.00 91.06 112 THR A O 1
ATOM 851 N N . LYS A 1 113 ? 12.312 -4.553 20.383 1.00 91.06 113 LYS A N 1
ATOM 852 C CA . LYS A 1 113 ? 13.113 -3.365 20.705 1.00 91.06 113 LYS A CA 1
ATOM 8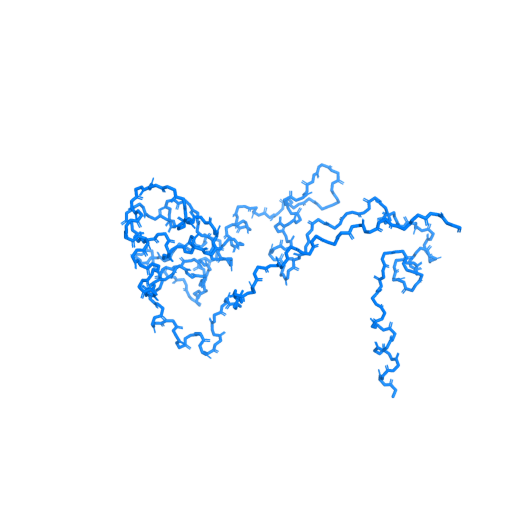53 C C . LYS A 1 113 ? 12.756 -2.784 22.080 1.00 91.06 113 LYS A C 1
ATOM 855 O O . LYS A 1 113 ? 11.714 -3.092 22.658 1.00 91.06 113 LYS A O 1
ATOM 860 N N . GLY A 1 114 ? 13.624 -1.896 22.567 1.00 91.12 114 GLY A N 1
ATOM 861 C CA . GLY A 1 114 ? 13.402 -1.135 23.797 1.00 91.12 114 GLY A CA 1
ATOM 862 C C . GLY A 1 114 ? 12.174 -0.213 23.751 1.00 91.12 114 GLY A C 1
ATOM 863 O O . GLY A 1 114 ? 11.442 -0.147 22.761 1.00 91.12 114 GLY A O 1
ATOM 864 N N . CYS A 1 115 ? 11.951 0.514 24.845 1.00 92.94 115 CYS A N 1
ATOM 865 C CA . CYS A 1 115 ? 10.725 1.281 25.037 1.00 92.94 115 CYS A CA 1
ATOM 866 C C . CYS A 1 115 ? 10.580 2.458 24.061 1.00 92.94 115 CYS A C 1
ATOM 868 O O . CYS A 1 115 ? 11.516 3.230 23.859 1.00 92.94 115 CYS A O 1
ATOM 870 N N . TYR A 1 116 ? 9.378 2.631 23.505 1.00 93.88 116 TYR A N 1
ATOM 871 C CA . TYR A 1 116 ? 9.007 3.796 22.696 1.00 93.88 116 TYR A CA 1
ATOM 872 C C . TYR A 1 116 ? 7.603 4.304 23.056 1.00 93.88 116 TYR A C 1
ATOM 874 O O . TYR A 1 116 ? 6.788 3.593 23.646 1.00 93.88 116 TYR A O 1
ATOM 882 N N . VAL A 1 117 ? 7.314 5.560 22.711 1.00 92.25 117 VAL A N 1
ATOM 883 C CA . VAL A 1 117 ? 6.026 6.201 23.022 1.00 92.25 117 VAL A CA 1
ATOM 884 C C . VAL A 1 117 ? 4.880 5.473 22.315 1.00 92.25 117 VAL A C 1
ATOM 886 O O . VAL A 1 117 ? 4.944 5.224 21.116 1.00 92.25 117 VAL A O 1
ATOM 889 N N . GLY A 1 118 ? 3.821 5.132 23.055 1.00 89.44 118 GLY A N 1
ATOM 890 C CA . GLY A 1 118 ? 2.659 4.416 22.510 1.00 89.44 118 GLY A CA 1
ATOM 891 C C . GLY A 1 118 ? 2.849 2.899 22.352 1.00 89.44 118 GLY A C 1
ATOM 892 O O . GLY A 1 118 ? 1.953 2.219 21.840 1.00 89.44 118 GLY A O 1
ATOM 893 N N . GLN A 1 119 ? 3.976 2.344 22.816 1.00 92.69 119 GLN A N 1
ATOM 894 C CA . GLN A 1 119 ? 4.253 0.909 22.738 1.00 92.69 119 GLN A CA 1
ATOM 895 C C . GLN A 1 119 ? 3.217 0.066 23.481 1.00 92.69 119 GLN A C 1
ATOM 897 O O . GLN A 1 119 ? 2.776 -0.934 22.934 1.00 92.69 119 GLN A O 1
ATOM 902 N N . GLU A 1 120 ? 2.802 0.452 24.691 1.00 93.06 120 GLU A N 1
ATOM 903 C CA . GLU A 1 120 ? 1.872 -0.347 25.505 1.00 93.06 120 GLU A CA 1
ATOM 904 C C . GLU A 1 120 ? 0.592 -0.694 24.734 1.00 93.06 120 GLU A C 1
ATOM 906 O O . GLU A 1 120 ? 0.198 -1.857 24.655 1.00 93.06 120 GLU A O 1
ATOM 911 N N . LEU A 1 121 ? -0.017 0.304 24.090 1.00 90.38 121 LEU A N 1
ATOM 912 C CA . LEU A 1 121 ? -1.248 0.125 23.327 1.00 90.38 121 LEU A CA 1
ATOM 913 C C . LEU A 1 121 ? -1.021 -0.686 22.043 1.00 90.38 121 LEU A C 1
ATOM 915 O O . LEU A 1 121 ? -1.836 -1.549 21.702 1.00 90.38 121 LEU A O 1
ATOM 919 N N . THR A 1 122 ? 0.102 -0.452 21.362 1.00 92.31 122 THR A N 1
ATOM 920 C CA . THR A 1 122 ? 0.490 -1.181 20.144 1.00 92.31 122 THR A CA 1
ATOM 921 C C . THR A 1 122 ? 0.724 -2.662 20.451 1.00 92.31 122 THR A C 1
ATOM 923 O O . THR A 1 122 ? 0.127 -3.540 19.832 1.00 92.31 122 THR A O 1
ATOM 926 N N . THR A 1 123 ? 1.516 -2.946 21.480 1.00 91.88 123 THR A N 1
ATOM 927 C CA . THR A 1 123 ? 1.838 -4.290 21.964 1.00 91.88 123 THR A CA 1
ATOM 928 C C . THR A 1 123 ? 0.604 -5.013 22.498 1.00 91.88 123 THR A C 1
ATOM 930 O O . THR A 1 123 ? 0.376 -6.173 22.156 1.00 91.88 123 THR A O 1
ATOM 933 N N . ARG A 1 124 ? -0.247 -4.333 23.278 1.00 91.38 124 ARG A N 1
ATOM 934 C CA . ARG A 1 124 ? -1.515 -4.899 23.757 1.00 91.38 124 ARG A CA 1
ATOM 935 C C . ARG A 1 124 ? -2.407 -5.311 22.593 1.00 91.38 124 ARG A C 1
ATOM 937 O O . ARG A 1 124 ? -2.968 -6.401 22.614 1.00 91.38 124 ARG A O 1
ATOM 944 N N . THR A 1 125 ? -2.529 -4.469 21.572 1.00 91.19 125 THR A N 1
ATOM 945 C CA . THR A 1 125 ? -3.346 -4.774 20.388 1.00 91.19 125 THR A CA 1
ATOM 946 C C . THR A 1 125 ? -2.770 -5.954 19.605 1.00 91.19 125 THR A C 1
ATOM 948 O O . THR A 1 125 ? -3.522 -6.845 19.218 1.00 91.19 125 THR A O 1
ATOM 951 N N . HIS A 1 126 ? -1.444 -6.019 19.455 1.00 88.81 126 HIS A N 1
ATOM 952 C CA . HIS A 1 126 ? -0.766 -7.139 18.801 1.00 88.81 126 HIS A CA 1
ATOM 953 C C . HIS A 1 126 ? -1.005 -8.470 19.533 1.00 88.81 126 HIS A C 1
ATOM 955 O O . HIS A 1 126 ? -1.478 -9.429 18.931 1.00 88.81 126 HIS A O 1
ATOM 961 N N . PHE A 1 127 ? -0.757 -8.529 20.846 1.00 88.88 127 PHE A N 1
ATOM 962 C CA . PHE A 1 127 ? -0.868 -9.777 21.615 1.00 88.88 127 PHE A CA 1
ATOM 963 C C . PHE A 1 127 ? -2.297 -10.183 21.973 1.00 88.88 127 PHE A C 1
ATOM 965 O O . PHE A 1 127 ? -2.560 -11.363 22.182 1.00 88.88 127 PHE A O 1
ATOM 972 N N . THR A 1 128 ? -3.239 -9.240 22.022 1.00 89.50 128 THR A N 1
ATOM 973 C CA . THR A 1 128 ? -4.666 -9.593 22.113 1.00 89.50 128 THR A CA 1
ATOM 974 C C . THR A 1 128 ? -5.204 -10.160 20.798 1.00 89.50 128 THR A C 1
ATOM 976 O O . THR A 1 128 ? -6.276 -10.756 20.803 1.00 89.50 128 THR A O 1
ATOM 979 N N . GLY A 1 129 ? -4.472 -10.001 19.687 1.00 76.19 129 GLY A N 1
ATOM 980 C CA . GLY A 1 129 ? -4.787 -10.586 18.383 1.00 76.19 129 GLY A CA 1
ATOM 981 C C . GLY A 1 129 ? -5.957 -9.925 17.654 1.00 76.19 129 GLY A C 1
ATOM 982 O O . GLY A 1 129 ? -6.428 -10.453 16.650 1.00 76.19 129 GLY A O 1
ATOM 983 N N . VAL A 1 130 ? -6.456 -8.782 18.135 1.00 81.75 130 VAL A N 1
ATOM 984 C CA . VAL A 1 130 ? -7.664 -8.151 17.586 1.00 81.75 130 VAL A CA 1
ATOM 985 C C . VAL A 1 130 ? -7.328 -6.796 16.976 1.00 81.75 130 VAL A C 1
ATOM 987 O O . VAL A 1 130 ? -7.438 -5.751 17.617 1.00 81.75 130 VAL A O 1
ATOM 990 N N . ILE A 1 131 ? -6.983 -6.813 15.690 1.00 87.38 131 ILE A N 1
ATOM 991 C CA . ILE A 1 131 ? -6.912 -5.612 14.852 1.00 87.38 131 ILE A CA 1
ATOM 992 C C . ILE A 1 131 ? -8.272 -5.460 14.174 1.00 87.38 131 ILE A C 1
ATOM 994 O O . ILE A 1 131 ? -8.653 -6.274 13.340 1.00 87.38 131 ILE A O 1
ATOM 998 N N . ARG A 1 132 ? -9.049 -4.448 14.575 1.00 84.75 132 ARG A N 1
ATOM 999 C CA . ARG A 1 132 ? -10.431 -4.276 14.087 1.00 84.75 132 ARG A CA 1
ATOM 1000 C C . ARG A 1 132 ? -10.520 -3.472 12.804 1.00 84.75 132 ARG A C 1
ATOM 1002 O O . ARG A 1 132 ? -11.494 -3.632 12.073 1.00 84.75 132 ARG A O 1
ATOM 1009 N N . ARG A 1 133 ? -9.551 -2.591 12.561 1.00 87.62 133 ARG A N 1
ATOM 1010 C CA . ARG A 1 133 ? -9.513 -1.719 11.392 1.00 87.62 133 ARG A CA 1
ATOM 1011 C C . ARG A 1 133 ? -8.172 -1.824 10.695 1.00 87.62 133 ARG A C 1
ATOM 1013 O O . ARG A 1 133 ? -7.159 -1.969 11.371 1.00 87.62 133 ARG A O 1
ATOM 1020 N N . ARG A 1 134 ? -8.176 -1.731 9.369 1.00 87.75 134 ARG A N 1
ATOM 1021 C CA . ARG A 1 134 ? -6.960 -1.571 8.573 1.00 87.75 134 ARG A CA 1
ATOM 1022 C C . ARG A 1 134 ? -7.175 -0.637 7.404 1.00 87.75 134 ARG A C 1
ATOM 1024 O O . ARG A 1 134 ? -8.282 -0.520 6.880 1.00 87.75 134 ARG A O 1
ATOM 1031 N N . LEU A 1 135 ? -6.093 0.023 7.033 1.00 86.00 135 LEU A N 1
ATOM 1032 C CA . LEU A 1 135 ? -5.985 0.822 5.835 1.00 86.00 135 LEU A CA 1
ATOM 1033 C C . LEU A 1 135 ? -5.863 -0.118 4.634 1.00 86.00 135 LEU A C 1
ATOM 1035 O O . LEU A 1 135 ? -4.993 -0.988 4.603 1.00 86.00 135 LEU A O 1
ATOM 1039 N N . LEU A 1 136 ? -6.780 0.021 3.684 1.00 83.56 136 LEU A N 1
ATOM 1040 C CA . LEU A 1 136 ? -6.910 -0.865 2.536 1.00 83.56 136 LEU A CA 1
ATOM 1041 C C . LEU A 1 136 ? -6.920 -0.065 1.231 1.00 83.56 136 LEU A C 1
ATOM 1043 O O . LEU A 1 136 ? -7.485 1.034 1.211 1.00 83.56 136 LEU A O 1
ATOM 1047 N N . PRO A 1 137 ? -6.348 -0.625 0.148 1.00 83.06 137 PRO A N 1
ATOM 1048 C CA . PRO A 1 137 ? -6.564 -0.114 -1.198 1.00 83.06 137 PRO A CA 1
ATOM 1049 C C . PRO A 1 137 ? -8.046 -0.201 -1.556 1.00 83.06 137 PRO A C 1
ATOM 1051 O O . PRO A 1 137 ? -8.698 -1.213 -1.286 1.00 83.06 137 PRO A O 1
ATOM 1054 N N . ILE A 1 138 ? -8.568 0.835 -2.202 1.00 77.62 138 ILE A N 1
ATOM 1055 C CA . ILE A 1 138 ? -9.943 0.868 -2.687 1.00 77.62 138 ILE A CA 1
ATOM 1056 C C . ILE A 1 138 ? -10.035 1.392 -4.108 1.00 77.62 138 ILE A C 1
ATOM 1058 O O . ILE A 1 138 ? -9.291 2.284 -4.513 1.00 77.62 138 ILE A O 1
ATOM 1062 N N . VAL A 1 139 ? -11.023 0.859 -4.824 1.00 75.94 139 VAL A N 1
ATOM 1063 C CA . VAL A 1 139 ? -11.565 1.459 -6.037 1.00 75.94 139 VAL A CA 1
ATOM 1064 C C . VAL A 1 139 ? -12.993 1.902 -5.734 1.00 75.94 139 VAL A C 1
ATOM 1066 O O . VAL A 1 139 ? -13.770 1.132 -5.171 1.00 75.94 139 VAL A O 1
ATOM 1069 N N . VAL A 1 140 ? -13.364 3.118 -6.114 1.00 71.06 140 VAL A N 1
ATOM 1070 C CA . VAL A 1 140 ? -14.734 3.614 -6.047 1.00 71.06 140 VAL A CA 1
ATOM 1071 C C . VAL A 1 140 ? -15.297 3.700 -7.459 1.00 71.06 140 VAL A C 1
ATOM 1073 O O . VAL A 1 140 ? -14.718 4.338 -8.330 1.00 71.06 140 VAL A O 1
ATOM 1076 N N . ALA A 1 141 ? -16.454 3.076 -7.680 1.00 67.50 141 ALA A N 1
ATOM 1077 C CA . ALA A 1 141 ? -17.115 3.051 -8.986 1.00 67.50 141 ALA A CA 1
ATOM 1078 C C . ALA A 1 141 ? -17.634 4.429 -9.451 1.00 67.50 141 ALA A C 1
ATOM 1080 O O . ALA A 1 141 ? -17.886 4.630 -10.636 1.00 67.50 141 ALA A O 1
ATOM 1081 N N . SER A 1 142 ? -17.808 5.376 -8.528 1.00 61.75 142 SER A N 1
ATOM 1082 C CA . SER A 1 142 ? -18.269 6.738 -8.802 1.00 61.75 142 SER A CA 1
ATOM 1083 C C . SER A 1 142 ? -17.531 7.742 -7.913 1.00 61.75 142 SER A C 1
ATOM 1085 O O . SER A 1 142 ? -17.242 7.405 -6.764 1.00 61.75 142 SER A O 1
ATOM 1087 N N . PRO A 1 143 ? -17.267 8.976 -8.382 1.00 61.22 143 PRO A N 1
ATOM 1088 C CA . PRO A 1 143 ? -16.608 9.996 -7.569 1.00 61.22 143 PRO A CA 1
ATOM 1089 C C . PRO A 1 143 ? -17.335 10.215 -6.233 1.00 61.22 143 PRO A C 1
ATOM 1091 O O . PRO A 1 143 ? -18.548 10.416 -6.214 1.00 61.22 143 PRO A O 1
ATOM 1094 N N . VAL A 1 144 ? -16.597 10.166 -5.122 1.00 58.28 144 VAL A N 1
ATOM 1095 C CA . VAL A 1 144 ? -17.131 10.421 -3.770 1.00 58.28 144 VAL A CA 1
ATOM 1096 C C . VAL A 1 144 ? -17.060 11.916 -3.466 1.00 58.28 144 VAL A C 1
ATOM 1098 O O . VAL A 1 144 ? -16.061 12.559 -3.789 1.00 58.28 144 VAL A O 1
ATOM 1101 N N . ASP A 1 145 ? -18.073 12.477 -2.804 1.00 55.88 145 ASP A N 1
ATOM 1102 C CA . ASP A 1 145 ? -18.066 13.875 -2.358 1.00 55.88 145 ASP A CA 1
ATOM 1103 C C . ASP A 1 145 ? -17.001 14.158 -1.281 1.00 55.88 145 ASP A C 1
ATOM 1105 O O . ASP A 1 145 ? -16.742 13.339 -0.400 1.00 55.88 145 ASP A O 1
ATOM 1109 N N . ALA A 1 146 ? -16.425 15.367 -1.327 1.00 51.81 146 ALA A N 1
ATOM 1110 C CA . ALA A 1 146 ? -15.280 15.854 -0.537 1.00 51.81 146 ALA A CA 1
ATOM 1111 C C . ALA A 1 146 ? -15.375 15.711 0.997 1.00 51.81 146 ALA A C 1
ATOM 1113 O O . ALA A 1 146 ? -14.360 15.773 1.687 1.00 51.81 146 ALA A O 1
ATOM 1114 N N . GLY A 1 147 ? -16.576 15.517 1.549 1.00 49.59 147 GLY A N 1
ATOM 1115 C CA . GLY A 1 147 ? -16.839 15.612 2.990 1.00 49.59 147 GLY A CA 1
ATOM 1116 C C . GLY A 1 147 ? -16.536 14.363 3.827 1.00 49.59 147 GLY A C 1
ATOM 1117 O O . GLY A 1 147 ? -16.492 14.468 5.050 1.00 49.59 147 GLY A O 1
ATOM 1118 N N . GLN A 1 148 ? -16.332 13.193 3.212 1.00 49.25 148 GLN A N 1
ATOM 1119 C CA . GLN A 1 148 ? -16.072 11.915 3.908 1.00 49.25 148 GLN A CA 1
ATOM 1120 C C . GLN A 1 148 ? -14.974 11.091 3.216 1.00 49.25 148 GLN A C 1
ATOM 1122 O O . GLN A 1 148 ? -15.039 9.864 3.161 1.00 49.25 148 GLN A O 1
ATOM 1127 N N . GLN A 1 149 ? -13.992 11.764 2.614 1.00 53.84 149 GLN A N 1
ATOM 1128 C CA . GLN A 1 149 ? -13.160 11.108 1.614 1.00 53.84 149 GLN A CA 1
ATOM 1129 C C . GLN A 1 149 ? -12.068 10.201 2.210 1.00 53.84 149 GLN A C 1
ATOM 1131 O O . GLN A 1 149 ? -11.333 10.619 3.111 1.00 53.84 149 GLN A O 1
ATOM 1136 N N . PRO A 1 150 ? -11.912 8.985 1.653 1.00 58.38 150 PRO A N 1
ATOM 1137 C CA . PRO A 1 150 ? -10.631 8.284 1.618 1.00 58.38 150 PRO A CA 1
ATOM 1138 C C . PRO A 1 150 ? -9.528 9.216 1.099 1.00 58.38 150 PRO A C 1
ATOM 1140 O O . PRO A 1 150 ? -9.821 10.166 0.370 1.00 58.38 150 PRO A O 1
ATOM 1143 N N . ALA A 1 151 ? -8.260 8.938 1.398 1.00 61.19 151 ALA A N 1
ATOM 1144 C CA . ALA A 1 151 ? -7.190 9.582 0.642 1.00 61.19 151 ALA A CA 1
ATOM 1145 C C . ALA A 1 151 ? -7.223 8.997 -0.782 1.00 61.19 151 ALA A C 1
ATOM 1147 O O . ALA A 1 151 ? -6.808 7.860 -1.010 1.00 61.19 151 ALA A O 1
ATOM 1148 N N . LEU A 1 152 ? -7.858 9.734 -1.696 1.00 59.50 152 LEU A N 1
ATOM 1149 C CA . LEU A 1 152 ? -8.056 9.381 -3.102 1.00 59.50 152 LEU A CA 1
ATOM 1150 C C . LEU A 1 152 ? -7.014 10.097 -3.963 1.00 59.50 152 LEU A C 1
ATOM 1152 O O . LEU A 1 152 ? -6.603 11.215 -3.643 1.00 59.50 152 LEU A O 1
ATOM 1156 N N . ASP A 1 153 ? -6.619 9.475 -5.073 1.00 53.56 153 ASP A N 1
ATOM 1157 C CA . ASP A 1 153 ? -5.765 10.127 -6.060 1.00 53.56 153 ASP A CA 1
ATOM 1158 C C . ASP A 1 153 ? -6.497 11.275 -6.781 1.00 53.56 153 ASP A C 1
ATOM 1160 O O . ASP A 1 153 ? -7.722 11.288 -6.941 1.00 53.56 153 ASP A O 1
ATOM 1164 N N . SER A 1 154 ? -5.737 12.302 -7.173 1.00 48.34 154 SER A N 1
ATOM 1165 C CA . SER A 1 154 ? -6.307 13.508 -7.789 1.00 48.34 154 SER A CA 1
ATOM 1166 C C . SER A 1 154 ? -6.618 13.325 -9.279 1.00 48.34 154 SER A C 1
ATOM 1168 O O . SER A 1 154 ? -7.438 14.066 -9.824 1.00 48.34 154 SER A O 1
ATOM 1170 N N . HIS A 1 155 ? -6.000 12.323 -9.915 1.00 46.28 155 HIS A N 1
ATOM 1171 C CA . HIS A 1 155 ? -6.025 12.149 -11.364 1.00 46.28 155 HIS A CA 1
ATOM 1172 C C . HIS A 1 155 ? -7.162 11.230 -11.859 1.00 46.28 155 HIS A C 1
ATOM 1174 O O . HIS A 1 155 ? -7.488 11.289 -13.043 1.00 46.28 155 HIS A O 1
ATOM 1180 N N . ASP A 1 156 ? -7.831 10.461 -10.985 1.00 51.97 156 ASP A N 1
ATOM 1181 C CA . ASP A 1 156 ? -9.079 9.762 -11.340 1.00 51.97 156 ASP A CA 1
ATOM 1182 C C . ASP A 1 156 ? -10.132 9.691 -10.212 1.00 51.97 156 ASP A C 1
ATOM 1184 O O . ASP A 1 156 ? -11.248 9.252 -10.473 1.00 51.97 156 ASP A O 1
ATOM 1188 N N . LYS A 1 157 ? -9.864 10.136 -8.967 1.00 61.16 157 LYS A N 1
ATOM 1189 C CA . LYS A 1 157 ? -10.813 10.140 -7.811 1.00 61.16 157 LYS A CA 1
ATOM 1190 C C . LYS A 1 157 ? -11.555 8.817 -7.566 1.00 61.16 157 LYS A C 1
ATOM 1192 O O . LYS A 1 157 ? -12.563 8.774 -6.857 1.00 61.16 157 LYS A O 1
ATOM 1197 N N . GLN A 1 158 ? -11.066 7.745 -8.163 1.00 64.31 158 GLN A N 1
ATOM 1198 C CA . GLN A 1 158 ? -11.663 6.423 -8.142 1.00 64.31 158 GLN A CA 1
ATOM 1199 C C . GLN A 1 158 ? -10.722 5.431 -7.490 1.00 64.31 158 GLN A C 1
ATOM 1201 O O . GLN A 1 158 ? -11.177 4.354 -7.147 1.00 64.31 158 GLN A O 1
ATOM 1206 N N . PHE A 1 159 ? -9.450 5.763 -7.271 1.00 73.12 159 PHE A N 1
ATOM 1207 C CA . PHE A 1 159 ? -8.505 4.879 -6.611 1.00 73.12 159 PHE A CA 1
ATOM 1208 C C . PHE A 1 159 ? -7.854 5.561 -5.413 1.00 73.12 159 PHE A C 1
ATOM 1210 O O . PHE A 1 159 ? -7.568 6.757 -5.435 1.00 73.12 159 PHE A O 1
ATOM 1217 N N . GLY A 1 160 ? -7.655 4.813 -4.334 1.00 79.31 160 GLY A N 1
ATOM 1218 C CA . GLY A 1 160 ? -7.125 5.384 -3.107 1.00 79.31 160 GLY A CA 1
ATOM 1219 C C . GLY A 1 160 ? -6.935 4.382 -1.992 1.00 79.31 160 GLY A C 1
ATOM 1220 O O . GLY A 1 160 ? -6.977 3.169 -2.193 1.00 79.31 160 GLY A O 1
ATOM 1221 N N . ILE A 1 161 ? -6.766 4.924 -0.794 1.00 82.19 161 ILE A N 1
ATOM 1222 C CA . ILE A 1 161 ? -6.673 4.163 0.445 1.00 82.19 161 ILE A CA 1
ATOM 1223 C C . ILE A 1 161 ? -7.663 4.691 1.481 1.00 82.19 161 ILE A C 1
ATOM 1225 O O . ILE A 1 161 ? -7.866 5.898 1.636 1.00 82.19 161 ILE A O 1
ATOM 1229 N N . ALA A 1 162 ? -8.276 3.775 2.225 1.00 82.75 162 ALA A N 1
ATOM 1230 C CA . ALA A 1 162 ? -9.159 4.126 3.330 1.00 82.75 162 ALA A CA 1
ATOM 1231 C C . ALA A 1 162 ? -9.049 3.146 4.491 1.00 82.75 162 ALA A C 1
ATOM 1233 O O . ALA A 1 162 ? -8.749 1.966 4.318 1.00 82.75 162 ALA A O 1
ATOM 1234 N N . LEU A 1 163 ? -9.336 3.654 5.687 1.00 82.19 163 LEU A N 1
ATOM 1235 C CA . LEU A 1 163 ? -9.417 2.860 6.900 1.00 82.19 163 LEU A CA 1
ATOM 1236 C C . LEU A 1 163 ? -10.795 2.193 6.991 1.00 82.19 163 LEU A C 1
ATOM 1238 O O . LEU A 1 163 ? -11.802 2.872 7.181 1.00 82.19 163 LEU A O 1
ATOM 1242 N N . PHE A 1 164 ? -10.835 0.866 6.925 1.00 82.38 164 PHE A N 1
ATOM 1243 C CA . PHE A 1 164 ? -12.064 0.085 7.071 1.00 82.38 164 PHE A CA 1
ATOM 1244 C C . PHE A 1 164 ? -12.046 -0.751 8.332 1.00 82.38 164 PHE A C 1
ATOM 1246 O O . PHE A 1 164 ? -10.992 -1.215 8.764 1.00 82.38 164 PHE A O 1
ATOM 1253 N N . ARG A 1 165 ? -13.228 -1.031 8.888 1.00 84.38 165 ARG A N 1
ATOM 1254 C CA . ARG A 1 165 ? -13.379 -2.145 9.825 1.00 84.38 165 ARG A CA 1
ATOM 1255 C C . ARG A 1 165 ? -13.319 -3.457 9.058 1.00 84.38 165 ARG A C 1
ATOM 1257 O O . ARG A 1 165 ? -14.082 -3.667 8.125 1.00 84.38 165 ARG A O 1
ATOM 1264 N N . LEU A 1 166 ? -12.475 -4.377 9.511 1.00 80.75 166 LEU A N 1
ATOM 1265 C CA . LEU A 1 166 ? -12.286 -5.674 8.856 1.00 80.75 166 LEU A CA 1
ATOM 1266 C C . LEU A 1 166 ? -13.560 -6.534 8.845 1.00 80.75 166 LEU A C 1
ATOM 1268 O O . LEU A 1 166 ? -13.746 -7.358 7.959 1.00 80.75 166 LEU A O 1
ATOM 1272 N N . ALA A 1 167 ? -14.458 -6.334 9.812 1.00 77.38 167 ALA A N 1
ATOM 1273 C CA . ALA A 1 167 ? -15.751 -7.015 9.822 1.00 77.38 167 ALA A CA 1
ATOM 1274 C C . ALA A 1 167 ? -16.651 -6.581 8.651 1.00 77.38 167 ALA A C 1
ATOM 1276 O O . ALA A 1 167 ? -17.406 -7.394 8.131 1.00 77.38 167 ALA A O 1
ATOM 1277 N N . GLU A 1 168 ? -16.548 -5.318 8.227 1.00 70.44 168 GLU A N 1
ATOM 1278 C CA . GLU A 1 168 ? -17.355 -4.729 7.150 1.00 70.44 168 GLU A CA 1
ATOM 1279 C C . GLU A 1 168 ? -16.787 -5.074 5.761 1.00 70.44 168 GLU A C 1
ATOM 1281 O O . GLU A 1 168 ? -17.494 -4.977 4.764 1.00 70.44 168 GLU A O 1
ATOM 1286 N N . THR A 1 169 ? -15.532 -5.532 5.681 1.00 68.69 169 THR A N 1
ATOM 1287 C CA . THR A 1 169 ? -14.888 -5.931 4.418 1.00 68.69 169 THR A CA 1
ATOM 1288 C C . THR A 1 169 ? -14.978 -7.428 4.139 1.00 68.69 169 THR A C 1
ATOM 1290 O O . THR A 1 169 ? -14.657 -7.859 3.036 1.00 68.69 169 THR A O 1
ATOM 1293 N N . ALA A 1 170 ? -15.438 -8.235 5.099 1.00 67.19 170 ALA A N 1
ATOM 1294 C CA . ALA A 1 170 ? -15.468 -9.692 4.988 1.00 67.19 170 ALA A CA 1
ATOM 1295 C C . ALA A 1 170 ? -16.276 -10.200 3.783 1.00 67.19 170 ALA A C 1
ATOM 1297 O O . ALA A 1 170 ? -15.878 -11.180 3.152 1.00 67.19 170 ALA A O 1
ATOM 1298 N N . ASP A 1 171 ? -17.383 -9.538 3.449 1.00 66.12 171 ASP A N 1
ATOM 1299 C CA . ASP A 1 171 ? -18.224 -9.932 2.317 1.00 66.12 171 ASP A CA 1
ATOM 1300 C C . ASP A 1 171 ? -17.586 -9.548 0.978 1.00 66.12 171 ASP A C 1
ATOM 1302 O O . ASP A 1 171 ? -17.583 -10.368 0.063 1.00 66.12 171 ASP A O 1
ATOM 1306 N N . ALA A 1 172 ? -16.922 -8.388 0.911 1.00 63.44 172 ALA A N 1
ATOM 1307 C CA . ALA A 1 172 ? -16.113 -7.992 -0.242 1.00 63.44 172 ALA A CA 1
ATOM 1308 C C . ALA A 1 172 ? -14.904 -8.931 -0.447 1.00 63.44 172 ALA A C 1
ATOM 1310 O O . ALA A 1 172 ? -14.583 -9.307 -1.574 1.00 63.44 172 ALA A O 1
ATOM 1311 N N . ILE A 1 173 ? -14.256 -9.380 0.643 1.00 61.75 173 ILE A N 1
ATOM 1312 C CA . ILE A 1 173 ? -13.148 -10.355 0.588 1.00 61.75 173 ILE A CA 1
ATOM 1313 C C . ILE A 1 173 ? -13.649 -11.662 -0.040 1.00 61.75 173 ILE A C 1
ATOM 1315 O O . ILE A 1 173 ? -12.951 -12.271 -0.849 1.00 61.75 173 ILE A O 1
ATOM 1319 N N . LYS A 1 174 ? -14.854 -12.105 0.338 1.00 58.19 174 LYS A N 1
ATOM 1320 C CA . LYS A 1 174 ? -15.452 -13.355 -0.148 1.00 58.19 174 LYS A CA 1
ATOM 1321 C C . LYS A 1 174 ? -15.951 -13.262 -1.589 1.00 58.19 174 LYS A C 1
ATOM 1323 O O . LYS A 1 174 ? -15.855 -14.260 -2.297 1.00 58.19 174 LYS A O 1
ATOM 1328 N N . SER A 1 175 ? -16.480 -12.115 -2.015 1.00 58.84 175 SER A N 1
ATOM 1329 C CA . SER A 1 175 ? -16.950 -11.903 -3.391 1.00 58.84 175 SER A CA 1
ATOM 1330 C C . SER A 1 175 ? -15.810 -11.729 -4.398 1.00 58.84 175 SER A C 1
ATOM 1332 O O . SER A 1 175 ? -16.037 -11.861 -5.597 1.00 58.84 175 SER A O 1
ATOM 1334 N N . GLY A 1 176 ? -14.580 -11.497 -3.925 1.00 52.94 176 GLY A N 1
ATOM 1335 C CA . GLY A 1 176 ? -13.429 -11.230 -4.788 1.00 52.94 176 GLY A CA 1
ATOM 1336 C C . GLY A 1 176 ? -13.376 -9.785 -5.286 1.00 52.94 176 GLY A C 1
ATOM 1337 O O . GLY A 1 176 ? -12.554 -9.476 -6.143 1.00 52.94 176 GLY A O 1
ATOM 1338 N N . ASP A 1 177 ? -14.190 -8.893 -4.712 1.00 55.44 177 ASP A N 1
ATOM 1339 C CA . ASP A 1 177 ? -14.252 -7.465 -5.056 1.00 55.44 177 ASP A CA 1
ATOM 1340 C C . ASP A 1 177 ? -13.058 -6.658 -4.507 1.00 55.44 177 ASP A C 1
ATOM 1342 O O . ASP A 1 177 ? -13.075 -5.427 -4.495 1.00 55.44 177 ASP A O 1
ATOM 1346 N N . ILE A 1 178 ? -12.002 -7.329 -4.034 1.00 52.31 178 ILE A N 1
ATOM 1347 C CA . ILE A 1 178 ? -10.834 -6.684 -3.430 1.00 52.31 178 ILE A CA 1
ATOM 1348 C C . ILE A 1 178 ? -9.595 -6.897 -4.288 1.00 52.31 178 ILE A C 1
ATOM 1350 O O . ILE A 1 178 ? -9.155 -8.018 -4.533 1.00 52.31 178 ILE A O 1
ATOM 1354 N N . LEU A 1 179 ? -8.960 -5.777 -4.628 1.00 46.59 179 LEU A N 1
ATOM 1355 C CA . LEU A 1 179 ? -7.630 -5.675 -5.232 1.00 46.59 179 LEU A CA 1
ATOM 1356 C C . LEU A 1 179 ? -6.485 -5.909 -4.229 1.00 46.59 179 LEU A C 1
ATOM 1358 O O . LEU A 1 179 ? -5.415 -5.323 -4.353 1.00 46.59 179 LEU A O 1
ATOM 1362 N N . TRP A 1 180 ? -6.675 -6.787 -3.245 1.00 46.91 180 TRP A N 1
ATOM 1363 C CA . TRP A 1 180 ? -5.568 -7.278 -2.434 1.00 46.91 180 TRP A CA 1
ATOM 1364 C C . TRP A 1 180 ? -5.520 -8.790 -2.521 1.00 46.91 180 TRP A C 1
ATOM 1366 O O . TRP A 1 180 ? -6.154 -9.527 -1.764 1.00 46.91 180 TRP A O 1
ATOM 1376 N N . SER A 1 181 ? -4.723 -9.243 -3.488 1.00 35.56 181 SER A N 1
ATOM 1377 C CA . SER A 1 181 ? -4.104 -10.554 -3.427 1.00 35.56 181 SER A CA 1
ATOM 1378 C C . SER A 1 181 ? -3.466 -10.691 -2.054 1.00 35.56 181 SER A C 1
ATOM 1380 O O . SER A 1 181 ? -2.666 -9.836 -1.679 1.00 35.56 181 SER A O 1
ATOM 1382 N N . ARG A 1 182 ? -3.840 -11.745 -1.321 1.00 34.59 182 ARG A N 1
ATOM 1383 C CA . ARG A 1 182 ? -3.142 -12.231 -0.128 1.00 34.59 182 ARG A CA 1
ATOM 1384 C C . ARG A 1 182 ? -1.675 -11.781 -0.162 1.00 34.59 182 ARG A C 1
ATOM 1386 O O . ARG A 1 182 ? -0.900 -12.325 -0.944 1.00 34.59 182 ARG A O 1
ATOM 1393 N N . LEU A 1 183 ? -1.276 -10.873 0.731 1.00 36.16 183 LEU A N 1
ATOM 1394 C CA . LEU A 1 183 ? 0.023 -11.060 1.364 1.00 36.16 183 LEU A CA 1
ATOM 1395 C C . LEU A 1 183 ? -0.146 -12.374 2.111 1.00 36.16 183 LEU A C 1
ATOM 1397 O O . LEU A 1 183 ? -0.601 -12.411 3.252 1.00 36.16 183 LEU A O 1
ATOM 1401 N N . THR A 1 184 ? 0.080 -13.483 1.408 1.00 28.50 184 THR A N 1
ATOM 1402 C CA . THR A 1 184 ? 0.452 -14.716 2.066 1.00 28.50 184 THR A CA 1
ATOM 1403 C C . THR A 1 184 ? 1.494 -14.291 3.081 1.00 28.50 184 THR A C 1
ATOM 1405 O O . THR A 1 184 ? 2.495 -13.671 2.717 1.00 28.50 184 THR A O 1
ATOM 1408 N N . THR A 1 185 ? 1.237 -14.599 4.344 1.00 30.48 185 THR A N 1
ATOM 1409 C CA . THR A 1 185 ? 2.271 -15.027 5.275 1.00 30.48 185 THR A CA 1
ATOM 1410 C C . THR A 1 185 ? 3.049 -16.150 4.587 1.00 30.48 185 THR A C 1
ATOM 1412 O O . THR A 1 185 ? 2.861 -17.326 4.871 1.00 30.48 185 THR A O 1
ATOM 1415 N N . ALA A 1 186 ? 3.837 -15.798 3.571 1.00 27.20 186 ALA A N 1
ATOM 1416 C CA . ALA A 1 186 ? 4.980 -16.572 3.185 1.00 27.20 186 ALA A CA 1
ATOM 1417 C C . ALA A 1 186 ? 5.878 -16.431 4.400 1.00 27.20 186 ALA A C 1
ATOM 1419 O O . ALA A 1 186 ? 6.225 -15.319 4.811 1.00 27.20 186 ALA A O 1
ATOM 1420 N N . GLU A 1 187 ? 6.115 -17.567 5.037 1.00 28.80 187 GLU A N 1
A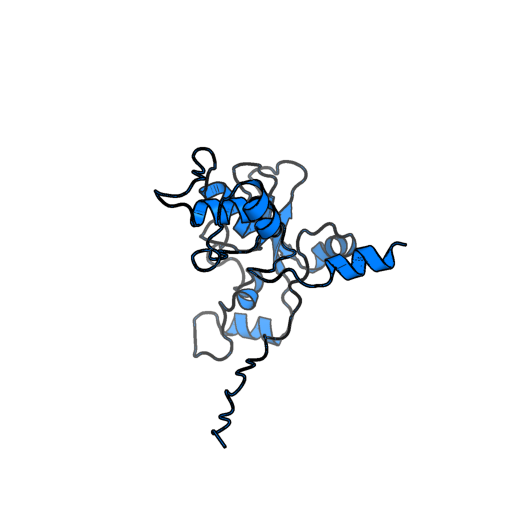TOM 1421 C CA . GLU A 1 187 ? 7.206 -17.739 5.973 1.00 28.80 187 GLU A CA 1
ATOM 1422 C C . GLU A 1 187 ? 8.423 -16.951 5.465 1.00 28.80 187 GLU A C 1
ATOM 1424 O O . GLU A 1 187 ? 8.634 -16.885 4.244 1.00 28.80 187 GLU A O 1
ATOM 1429 N N . PRO A 1 188 ? 9.176 -16.290 6.363 1.00 29.72 188 PRO A N 1
ATOM 1430 C CA . PRO A 1 188 ? 10.386 -15.593 5.958 1.00 29.72 188 PRO A CA 1
ATOM 1431 C C . PRO A 1 188 ? 11.202 -16.549 5.092 1.00 29.72 188 PRO A C 1
ATOM 1433 O O . PRO A 1 188 ? 11.321 -17.724 5.442 1.00 29.72 188 PRO A O 1
ATOM 1436 N N . LEU A 1 189 ? 11.689 -16.057 3.945 1.00 30.08 189 LEU A N 1
ATOM 1437 C CA . LEU A 1 189 ? 12.637 -16.799 3.120 1.00 30.08 189 LEU A CA 1
ATOM 1438 C C . LEU A 1 189 ? 13.687 -17.340 4.090 1.00 30.08 189 LEU A C 1
ATOM 1440 O O . LEU A 1 189 ? 14.339 -16.543 4.767 1.00 30.08 189 LEU A O 1
ATOM 1444 N N . ALA A 1 190 ? 13.761 -18.663 4.239 1.00 31.06 190 ALA A N 1
ATOM 1445 C CA . ALA A 1 190 ? 14.819 -19.261 5.024 1.00 31.06 190 ALA A CA 1
ATOM 1446 C C . ALA A 1 190 ? 16.135 -18.704 4.473 1.00 31.06 190 ALA A C 1
ATOM 1448 O O . ALA A 1 190 ? 16.319 -18.652 3.252 1.0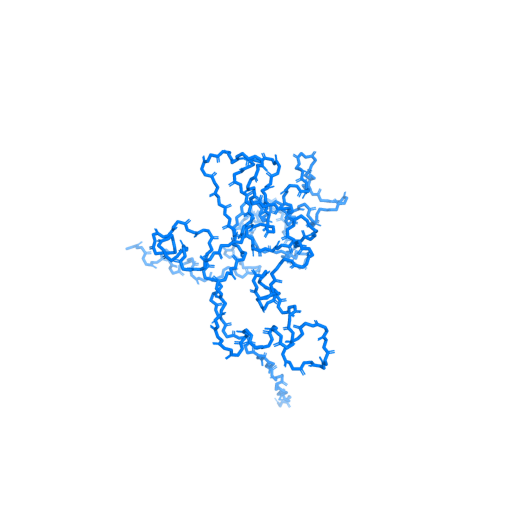0 31.06 190 ALA A O 1
ATOM 1449 N N . ASP A 1 191 ? 16.994 -18.220 5.368 1.00 31.83 191 ASP A N 1
ATOM 1450 C CA . ASP A 1 191 ? 18.377 -17.892 5.051 1.00 31.83 191 ASP A CA 1
ATOM 1451 C C . ASP A 1 191 ? 19.070 -19.195 4.625 1.00 31.83 191 ASP A C 1
ATOM 1453 O O . ASP A 1 191 ? 19.755 -19.842 5.415 1.00 31.83 191 ASP A O 1
ATOM 1457 N N . ASP A 1 192 ? 18.882 -19.602 3.370 1.00 31.55 192 ASP A N 1
ATOM 1458 C CA . ASP A 1 192 ? 19.722 -20.595 2.714 1.00 31.55 192 ASP A CA 1
ATOM 1459 C C . ASP A 1 192 ? 21.044 -19.901 2.373 1.00 31.55 192 ASP A C 1
ATOM 1461 O O . ASP A 1 192 ? 21.360 -19.569 1.226 1.00 31.55 192 ASP A O 1
ATOM 1465 N N . VAL A 1 193 ? 21.832 -19.659 3.419 1.00 32.09 193 VAL A N 1
ATOM 1466 C CA . VAL A 1 193 ? 23.277 -19.519 3.301 1.00 32.09 193 VAL A CA 1
ATOM 1467 C C . VAL A 1 193 ? 23.774 -20.913 2.932 1.00 32.09 193 VAL A C 1
ATOM 1469 O O . VAL A 1 193 ? 24.081 -21.732 3.792 1.00 32.09 193 VAL A O 1
ATOM 1472 N N . ALA A 1 194 ? 23.767 -21.223 1.636 1.00 31.28 194 ALA A N 1
ATOM 1473 C CA . ALA A 1 194 ? 24.464 -22.392 1.136 1.00 31.28 194 ALA A CA 1
ATOM 1474 C C . ALA A 1 194 ? 25.953 -22.186 1.434 1.00 31.28 194 ALA A C 1
ATOM 1476 O O . ALA A 1 194 ? 26.628 -21.373 0.795 1.00 31.28 194 ALA A O 1
ATOM 1477 N N . GLU A 1 195 ? 26.423 -22.886 2.463 1.00 28.77 195 GLU A N 1
ATOM 1478 C CA . GLU A 1 195 ? 27.828 -23.121 2.742 1.00 28.77 195 GLU A CA 1
ATOM 1479 C C . GLU A 1 195 ? 28.516 -23.539 1.441 1.00 28.77 195 GLU A C 1
ATOM 1481 O O . GLU A 1 195 ? 28.165 -24.529 0.797 1.00 28.77 195 GLU A O 1
ATOM 1486 N N . VAL A 1 196 ? 29.492 -22.734 1.030 1.00 31.75 196 VAL A N 1
ATOM 1487 C CA . VAL A 1 196 ? 30.448 -23.112 -0.001 1.00 31.75 196 VAL A CA 1
ATOM 1488 C C . VAL A 1 196 ? 31.342 -24.175 0.632 1.00 31.75 196 VAL A C 1
ATOM 1490 O O . VAL A 1 196 ? 32.336 -23.850 1.278 1.00 31.75 196 VAL A O 1
ATOM 1493 N N . GLU A 1 197 ? 30.963 -25.447 0.501 1.00 31.75 197 GLU A N 1
ATOM 1494 C CA . GLU A 1 197 ? 31.867 -26.549 0.813 1.00 31.75 197 GLU A CA 1
ATOM 1495 C C . GLU A 1 197 ? 33.033 -26.532 -0.180 1.00 31.75 197 GLU A C 1
ATOM 1497 O O . GLU A 1 197 ? 32.886 -26.689 -1.395 1.00 31.75 197 GLU A O 1
ATOM 1502 N N . HIS A 1 198 ? 34.214 -26.314 0.388 1.00 34.50 198 HIS A N 1
ATOM 1503 C CA . HIS A 1 198 ? 35.503 -26.598 -0.209 1.00 34.50 198 HIS A CA 1
ATOM 1504 C C . HIS A 1 198 ? 35.569 -28.071 -0.627 1.00 34.50 198 HIS A C 1
ATOM 1506 O O . HIS A 1 198 ? 35.479 -28.957 0.219 1.00 34.50 198 HIS A O 1
ATOM 1512 N N . LEU A 1 199 ? 35.812 -28.334 -1.911 1.00 34.31 199 LEU A N 1
ATOM 1513 C CA . LEU A 1 199 ? 36.391 -29.601 -2.343 1.00 34.31 199 LEU A CA 1
ATOM 1514 C C . LEU A 1 199 ? 37.764 -29.320 -2.940 1.00 34.31 199 LEU A C 1
ATOM 1516 O O . LEU A 1 199 ? 37.902 -28.689 -3.988 1.00 34.31 199 LEU A O 1
ATOM 1520 N N . GLU A 1 200 ? 38.755 -29.742 -2.163 1.00 33.56 200 GLU A N 1
ATOM 1521 C CA . GLU A 1 200 ? 40.173 -29.770 -2.471 1.00 33.56 200 GLU A CA 1
ATOM 1522 C C . GLU A 1 200 ? 40.456 -30.611 -3.721 1.00 33.56 200 GLU A C 1
ATOM 1524 O O . GLU A 1 200 ? 39.813 -31.630 -3.984 1.00 33.56 200 GLU A O 1
ATOM 1529 N N . GLU A 1 201 ? 41.447 -30.148 -4.479 1.00 37.16 201 GLU A N 1
ATOM 1530 C CA . GLU A 1 201 ? 42.074 -30.851 -5.590 1.00 37.16 201 GLU A CA 1
ATOM 1531 C C . GLU A 1 201 ? 42.668 -32.189 -5.124 1.00 37.16 201 GLU A C 1
ATOM 1533 O O . GLU A 1 201 ? 43.412 -32.251 -4.142 1.00 37.16 201 GLU A O 1
ATOM 1538 N N . GLY A 1 202 ? 42.368 -33.246 -5.879 1.00 34.50 202 GLY A N 1
ATOM 1539 C CA . GLY A 1 202 ? 43.056 -34.534 -5.866 1.00 34.50 202 GLY A CA 1
ATOM 1540 C C . GLY A 1 202 ? 43.256 -35.018 -7.292 1.00 34.50 202 GLY A C 1
ATOM 1541 O O . GLY A 1 202 ? 42.287 -34.909 -8.078 1.00 34.50 202 GLY A O 1
#

Foldseek 3Di:
DVVVVVVVPPPPQDVPDCPDPQVVVCVVPVDHDDSVPDDDQDDDPDPLVVVLSCQVPDDPPDPDDPPPDPNVLSVQLVCLLVLHDDDCLQVPPPPDDCVQSVCVVVVVDDPPDDDDPPNVVNVCCVVVPDDQKHKFKFFAPDQDDPPDDAQARPPPSGIHIDIDGPVVCVVVVVVVVGSDDDPPPPPPPPPPPPPPDDDDDD

pLDDT: mean 70.56, std 18.82, range [27.2, 93.88]

Radius of gyration: 23.86 Å; chains: 1; bounding box: 61×50×64 Å

Organism: Dibothriocephalus latus (NCBI:txid60516)